Protein AF-A0A379DE19-F1 (afdb_monomer_lite)

Foldseek 3Di:
DQDDDDPLLQLLVQQLVLLLVLLCLLQVPPPPSVVLVVVLCVLNDDDDDDCVVPADRVCSPVRSVSSVLSSLLSNLSSVQVSVVPDDLVVLLVSLLQLLLVVVDDDAQVVLVVVLVSHHCQDRPPPPQKDFPDDPAKTKIFRPDRPSQVRNCVGVGVVSVVSSSQSSSCSNCPPNWDWDDDPRMIITGD

Secondary structure (DSSP, 8-state):
-PPP--HHHHHHHHHHHHHHHHHHHHHTT-TTHHHHHHHHHTT--PPPS-HHHH--TTSHHHHHHHHHHHHHHHHHHHHHHHTTTS-HHHHHHHHHHHHHTT---S-HHHHHHHHHHHS----TTS--EEEEE-SSSEEEEE-S-SSHHHHTTTT-HHHHHHHHHHHHHHHTTTT-EEEEETTEEEEE-

Organism: NCBI:txid33030

Structure (mmCIF, N/CA/C/O backbone):
data_AF-A0A379DE19-F1
#
_entry.id   AF-A0A379DE19-F1
#
loop_
_atom_site.group_PDB
_atom_site.id
_atom_site.type_symbol
_atom_site.label_atom_id
_atom_site.label_alt_id
_atom_site.label_comp_id
_atom_site.label_asym_id
_atom_site.label_entity_id
_atom_site.label_seq_id
_atom_site.pdbx_PDB_ins_code
_atom_site.Cartn_x
_atom_site.Cartn_y
_atom_site.Cartn_z
_atom_site.occupancy
_atom_site.B_iso_or_equiv
_atom_site.auth_seq_id
_atom_site.auth_comp_id
_atom_site.auth_asym_id
_atom_site.auth_atom_id
_atom_site.pdbx_PDB_model_num
ATOM 1 N N . MET A 1 1 ? 9.526 -29.896 8.994 1.00 45.88 1 MET A N 1
ATOM 2 C CA . MET A 1 1 ? 10.862 -29.456 8.536 1.00 45.88 1 MET A CA 1
ATOM 3 C C . MET A 1 1 ? 11.050 -28.044 9.051 1.00 45.88 1 MET A C 1
ATOM 5 O O . MET A 1 1 ? 10.116 -27.273 8.903 1.00 45.88 1 MET A O 1
ATOM 9 N N . SER A 1 2 ? 12.175 -27.741 9.705 1.00 44.81 2 SER A N 1
ATOM 10 C CA . SER A 1 2 ? 12.499 -26.364 10.107 1.00 44.81 2 SER A CA 1
ATOM 11 C C . SER A 1 2 ? 12.556 -25.504 8.845 1.00 44.81 2 SER A C 1
ATOM 13 O O . SER A 1 2 ? 13.325 -25.822 7.934 1.00 44.81 2 SER A O 1
ATOM 15 N N . ALA A 1 3 ? 11.679 -24.509 8.736 1.00 61.62 3 ALA A N 1
ATOM 16 C CA . ALA A 1 3 ? 11.659 -23.616 7.591 1.00 61.62 3 ALA A CA 1
ATOM 17 C C . ALA A 1 3 ? 12.801 -22.607 7.762 1.00 61.62 3 ALA A C 1
ATOM 19 O O . ALA A 1 3 ? 12.891 -21.913 8.768 1.00 61.62 3 ALA A O 1
ATOM 20 N N . PHE A 1 4 ? 13.721 -22.571 6.802 1.00 80.00 4 PHE A N 1
ATOM 21 C CA . PHE A 1 4 ? 14.807 -21.597 6.794 1.00 80.00 4 PHE A CA 1
ATOM 22 C C . PHE A 1 4 ? 14.251 -20.199 6.496 1.00 80.00 4 PHE A C 1
ATOM 24 O O . PHE A 1 4 ? 13.495 -20.022 5.537 1.00 80.00 4 PHE A O 1
ATOM 31 N N . LEU A 1 5 ? 14.652 -19.196 7.279 1.00 85.75 5 LEU A N 1
ATOM 32 C CA . LEU A 1 5 ? 14.262 -17.807 7.058 1.00 85.75 5 LEU A CA 1
ATOM 33 C C . LEU A 1 5 ? 15.040 -17.213 5.867 1.00 85.75 5 LEU A C 1
ATOM 35 O O . LEU A 1 5 ? 16.128 -16.669 6.015 1.00 85.75 5 LEU A O 1
ATOM 39 N N . GLY A 1 6 ? 14.503 -17.375 4.656 1.00 88.75 6 GLY A N 1
ATOM 40 C CA . GLY A 1 6 ? 15.069 -16.799 3.434 1.00 88.75 6 GLY A CA 1
ATOM 41 C C . GLY A 1 6 ? 14.726 -15.322 3.195 1.00 88.75 6 GLY A C 1
ATOM 42 O O . GLY A 1 6 ? 13.810 -14.769 3.799 1.00 88.75 6 GLY A O 1
ATOM 43 N N . PHE A 1 7 ? 15.421 -14.712 2.226 1.00 90.06 7 PHE A N 1
ATOM 44 C CA . PHE A 1 7 ? 15.237 -13.315 1.795 1.00 90.06 7 PHE A CA 1
ATOM 45 C C . PHE A 1 7 ? 13.774 -12.942 1.507 1.00 90.06 7 PHE A C 1
ATOM 47 O O . PHE A 1 7 ? 13.335 -11.859 1.874 1.00 90.06 7 PHE A O 1
ATOM 54 N N . ILE A 1 8 ? 12.999 -13.851 0.904 1.00 89.25 8 ILE A N 1
ATOM 55 C CA . ILE A 1 8 ? 11.581 -13.609 0.600 1.00 89.25 8 ILE A CA 1
ATOM 56 C C . ILE A 1 8 ? 10.752 -13.365 1.866 1.00 89.25 8 ILE A C 1
ATOM 58 O O . ILE A 1 8 ? 9.842 -12.547 1.828 1.00 89.25 8 ILE A O 1
ATOM 62 N N . HIS A 1 9 ? 11.072 -14.004 2.995 1.00 92.25 9 HIS A N 1
ATOM 63 C CA . HIS A 1 9 ? 10.348 -13.761 4.246 1.00 92.25 9 HIS A CA 1
ATOM 64 C C . HIS A 1 9 ? 10.601 -12.350 4.775 1.00 92.25 9 HIS A C 1
ATOM 66 O O . HIS A 1 9 ? 9.657 -11.681 5.185 1.00 92.25 9 HIS A O 1
ATOM 72 N N . HIS A 1 10 ? 11.846 -11.874 4.693 1.00 93.88 10 HIS A N 1
ATOM 73 C CA . HIS A 1 10 ? 12.184 -10.491 5.033 1.00 93.88 10 HIS A CA 1
ATOM 74 C C . HIS A 1 10 ? 11.508 -9.504 4.082 1.00 93.88 10 HIS A C 1
ATOM 76 O O . HIS A 1 10 ? 10.885 -8.559 4.541 1.00 93.88 10 HIS A O 1
ATOM 82 N N . LEU A 1 11 ? 11.530 -9.764 2.771 1.00 93.38 11 LEU A N 1
ATOM 83 C CA . LEU A 1 11 ? 10.824 -8.928 1.798 1.00 93.38 11 LEU A CA 1
ATOM 84 C C . LEU A 1 11 ? 9.317 -8.850 2.092 1.00 93.38 11 LEU A C 1
ATOM 86 O O . LEU A 1 11 ? 8.729 -7.778 2.012 1.00 93.38 11 LEU A O 1
ATOM 90 N N . MET A 1 12 ? 8.684 -9.970 2.450 1.00 94.00 12 MET A N 1
ATOM 91 C CA . MET A 1 12 ? 7.274 -9.974 2.852 1.00 94.00 12 MET A CA 1
ATOM 92 C C . MET A 1 12 ? 7.042 -9.183 4.139 1.00 94.00 12 MET A C 1
ATOM 94 O O . MET A 1 12 ? 6.044 -8.476 4.233 1.00 94.00 12 MET A O 1
ATOM 98 N N . TRP A 1 13 ? 7.958 -9.260 5.105 1.00 96.06 13 TRP A N 1
ATOM 99 C CA . TRP A 1 13 ? 7.889 -8.449 6.318 1.00 96.06 13 TRP A CA 1
ATOM 100 C C . TRP A 1 13 ? 7.992 -6.952 6.023 1.00 96.06 13 TRP A C 1
ATOM 102 O O . TRP A 1 13 ? 7.187 -6.184 6.541 1.00 96.06 13 TRP A O 1
ATOM 112 N N . GLU A 1 14 ? 8.890 -6.533 5.132 1.00 96.50 14 GLU A N 1
ATOM 113 C CA . GLU A 1 14 ? 8.980 -5.132 4.696 1.00 96.50 14 GLU A CA 1
ATOM 114 C C . GLU A 1 14 ? 7.678 -4.651 4.044 1.00 96.50 14 GLU A C 1
ATOM 116 O O . GLU A 1 14 ? 7.195 -3.564 4.353 1.00 96.50 14 GLU A O 1
ATOM 121 N N . LYS A 1 15 ? 7.050 -5.481 3.201 1.00 97.25 15 LYS A N 1
ATOM 122 C CA . LYS A 1 15 ? 5.740 -5.170 2.606 1.00 97.25 15 LYS A CA 1
ATOM 123 C C . LYS A 1 15 ? 4.637 -5.040 3.656 1.00 97.25 15 LYS A C 1
ATOM 125 O O . LYS A 1 15 ? 3.820 -4.129 3.578 1.00 97.25 15 LYS A O 1
ATOM 130 N N . ILE A 1 16 ? 4.618 -5.935 4.646 1.00 97.81 16 ILE A N 1
ATOM 131 C CA . ILE A 1 16 ? 3.662 -5.890 5.761 1.00 97.81 16 ILE A CA 1
ATOM 132 C C . ILE A 1 16 ? 3.821 -4.577 6.540 1.00 97.81 16 ILE A C 1
ATOM 134 O O . ILE A 1 16 ? 2.834 -3.876 6.761 1.00 97.81 16 ILE A O 1
ATOM 138 N N . ASN A 1 17 ? 5.055 -4.213 6.901 1.00 98.19 17 ASN A N 1
ATOM 139 C CA . ASN A 1 17 ? 5.345 -2.960 7.603 1.00 98.19 17 ASN A CA 1
ATOM 140 C C . ASN A 1 17 ? 4.996 -1.736 6.754 1.00 98.19 17 ASN A C 1
ATOM 142 O O . ASN A 1 17 ? 4.440 -0.766 7.267 1.00 98.19 17 ASN A O 1
ATOM 146 N N . PHE A 1 18 ? 5.275 -1.780 5.451 1.00 98.25 18 PHE A N 1
ATOM 147 C CA . PHE A 1 18 ? 4.900 -0.705 4.545 1.00 98.25 18 PHE A CA 1
ATOM 148 C C . PHE A 1 18 ? 3.380 -0.506 4.515 1.00 98.25 18 PHE A C 1
ATOM 150 O O . PHE A 1 18 ? 2.930 0.626 4.695 1.00 98.25 18 PHE A O 1
ATOM 157 N N . THR A 1 19 ? 2.588 -1.574 4.376 1.00 98.19 19 THR A N 1
ATOM 158 C CA . THR A 1 19 ? 1.118 -1.491 4.411 1.00 98.19 19 THR A CA 1
ATOM 159 C C . THR A 1 19 ? 0.590 -0.986 5.758 1.00 98.19 19 THR A C 1
ATOM 161 O O . THR A 1 19 ? -0.309 -0.145 5.780 1.00 98.19 19 THR A O 1
ATOM 164 N N . GLU A 1 20 ? 1.165 -1.409 6.888 1.00 98.31 20 GLU A N 1
ATOM 165 C CA . GLU A 1 20 ? 0.796 -0.837 8.193 1.00 98.31 20 GLU A CA 1
ATOM 166 C C . GLU A 1 20 ? 1.107 0.666 8.247 1.00 98.31 20 GLU A C 1
ATOM 168 O O . GLU A 1 20 ? 0.260 1.451 8.668 1.00 98.31 20 GLU A O 1
ATOM 173 N N . SER A 1 21 ? 2.254 1.096 7.708 1.00 97.81 21 SER A N 1
ATOM 174 C CA . SER A 1 21 ? 2.608 2.520 7.639 1.00 97.81 21 SER A CA 1
ATOM 175 C C . SER A 1 21 ? 1.646 3.346 6.774 1.00 97.81 21 SER A C 1
ATOM 177 O O . SER A 1 21 ? 1.542 4.556 6.967 1.00 97.81 21 SER A O 1
ATOM 179 N N . LEU A 1 22 ? 0.947 2.727 5.810 1.00 98.25 22 LEU A N 1
ATOM 180 C CA . LEU A 1 22 ? -0.125 3.386 5.056 1.00 98.25 22 LEU A CA 1
ATOM 181 C C . LEU A 1 22 ? -1.360 3.594 5.935 1.00 98.25 22 LEU A C 1
ATOM 183 O O . LEU A 1 22 ? -1.968 4.656 5.873 1.00 98.25 22 LEU A O 1
ATOM 187 N N . SER A 1 23 ? -1.696 2.622 6.785 1.00 97.56 23 SER A N 1
ATOM 188 C CA . SER A 1 23 ? -2.785 2.751 7.765 1.00 97.56 23 SER A CA 1
ATOM 189 C C . SER A 1 23 ? -2.503 3.878 8.757 1.00 97.56 23 SER A C 1
ATOM 191 O O . SER A 1 23 ? -3.351 4.746 8.955 1.00 97.56 23 SER A O 1
ATOM 193 N N . GLU A 1 24 ? -1.292 3.899 9.327 1.00 96.50 24 GLU A N 1
ATOM 194 C CA . GLU A 1 24 ? -0.823 4.969 10.217 1.00 96.50 24 GLU A CA 1
ATOM 195 C C . GLU A 1 24 ? -0.847 6.323 9.489 1.00 96.50 24 GLU A C 1
ATOM 197 O O . GLU A 1 24 ? -1.369 7.306 10.016 1.00 96.50 24 GLU A O 1
ATOM 202 N N . GLU A 1 25 ? -0.365 6.374 8.240 1.00 96.94 25 GLU A N 1
ATOM 203 C CA . GLU A 1 25 ? -0.409 7.586 7.425 1.00 96.94 25 GLU A CA 1
ATOM 204 C C . GLU A 1 25 ? -1.841 8.091 7.260 1.00 96.94 25 GLU A C 1
ATOM 206 O O . GLU A 1 25 ? -2.063 9.277 7.449 1.00 96.94 25 GLU A O 1
ATOM 211 N N . VAL A 1 26 ? -2.822 7.242 6.947 1.00 97.94 26 VAL A N 1
ATOM 212 C CA . VAL A 1 26 ? -4.221 7.666 6.748 1.00 97.94 26 VAL A CA 1
ATOM 213 C C . VAL A 1 26 ? -4.757 8.409 7.976 1.00 97.94 26 VAL A C 1
ATOM 215 O O . VAL A 1 26 ? -5.346 9.482 7.832 1.00 97.94 26 VAL A O 1
ATOM 218 N N . VAL A 1 27 ? -4.511 7.884 9.178 1.00 96.44 27 VAL A N 1
ATOM 219 C CA . VAL A 1 27 ? -5.190 8.337 10.404 1.00 96.44 27 VAL A CA 1
ATOM 220 C C . VAL A 1 27 ? -4.418 9.376 11.218 1.00 96.44 27 VAL A C 1
ATOM 222 O O . VAL A 1 27 ? -5.034 10.052 12.037 1.00 96.44 27 VAL A O 1
ATOM 225 N N . LYS A 1 28 ? -3.109 9.560 10.979 1.00 94.12 28 LYS A N 1
ATOM 226 C CA . LYS A 1 28 ? -2.223 10.374 11.843 1.00 94.12 28 LYS A CA 1
ATOM 227 C C . LYS A 1 28 ? -2.660 11.826 12.097 1.00 94.12 28 LYS A C 1
ATOM 229 O O . LYS A 1 28 ? -2.261 12.406 13.099 1.00 94.12 28 LYS A O 1
ATOM 234 N N . ASP A 1 29 ? -3.441 12.413 11.188 1.00 91.56 29 ASP A N 1
ATOM 235 C CA . ASP A 1 29 ? -3.871 13.821 11.254 1.00 91.56 29 ASP A CA 1
ATOM 236 C C . ASP A 1 29 ? -5.356 13.970 11.640 1.00 91.56 29 ASP A C 1
ATOM 238 O O . ASP A 1 29 ? -5.923 15.059 11.546 1.00 91.56 29 ASP A O 1
ATOM 242 N N . LEU A 1 30 ? -6.022 12.877 12.031 1.00 94.12 30 LEU A N 1
ATOM 243 C CA . LEU A 1 30 ? -7.410 12.918 12.484 1.00 94.12 30 LEU A CA 1
ATOM 244 C C . LEU A 1 30 ? -7.491 13.455 13.917 1.00 94.12 30 LEU A C 1
ATOM 246 O O . LEU A 1 30 ? -6.748 13.041 14.801 1.00 94.12 30 LEU A O 1
ATOM 250 N N . ASN A 1 31 ? -8.452 14.346 14.172 1.00 93.56 31 ASN A N 1
ATOM 251 C CA . ASN A 1 31 ? -8.649 14.936 15.504 1.00 93.56 31 ASN A CA 1
ATOM 252 C C . ASN A 1 31 ? -9.081 13.910 16.569 1.00 93.56 31 ASN A C 1
ATOM 254 O O . ASN A 1 31 ? -8.938 14.172 17.758 1.00 93.56 31 ASN A O 1
ATOM 258 N N . ASN A 1 32 ? -9.635 12.777 16.141 1.00 93.56 32 ASN A N 1
ATOM 259 C CA . ASN A 1 32 ? -10.115 11.664 16.960 1.00 93.56 32 ASN A CA 1
ATOM 260 C C . ASN A 1 32 ? -9.240 10.411 16.772 1.00 93.56 32 ASN A C 1
ATOM 262 O O . ASN A 1 32 ? -9.749 9.293 16.687 1.00 93.56 32 ASN A O 1
ATOM 266 N N . ILE A 1 33 ? -7.926 10.603 16.608 1.00 95.50 33 ILE A N 1
ATOM 267 C CA . ILE A 1 33 ? -6.980 9.516 16.326 1.00 95.50 33 ILE A CA 1
ATOM 268 C C . ILE A 1 33 ? -7.050 8.392 17.367 1.00 95.50 33 ILE A C 1
ATOM 270 O O . ILE A 1 33 ? -7.067 7.232 16.972 1.00 95.50 33 ILE A O 1
ATOM 274 N N . ASP A 1 34 ? -7.189 8.706 18.657 1.00 95.94 34 ASP A N 1
ATOM 275 C CA . ASP A 1 34 ? -7.246 7.703 19.729 1.00 95.94 34 ASP A CA 1
ATOM 276 C C . ASP A 1 34 ? -8.464 6.773 19.578 1.00 95.94 34 ASP A C 1
ATOM 278 O O . ASP A 1 34 ? -8.355 5.552 19.725 1.00 95.94 34 ASP A O 1
ATOM 282 N N . GLU A 1 35 ? -9.638 7.323 19.242 1.00 96.69 35 GLU A N 1
ATOM 283 C CA . GLU A 1 35 ? -10.834 6.524 18.973 1.00 96.69 35 GLU A CA 1
ATOM 284 C C . GLU A 1 35 ? -10.680 5.682 17.704 1.00 96.69 35 GLU A C 1
ATOM 286 O O . GLU A 1 35 ? -11.088 4.519 17.676 1.00 96.69 35 GLU A O 1
ATOM 291 N N . VAL A 1 36 ? -10.073 6.247 16.658 1.00 96.88 36 VAL A N 1
ATOM 292 C CA . VAL A 1 36 ? -9.825 5.527 15.403 1.00 96.88 36 VAL A CA 1
ATOM 293 C C . VAL A 1 36 ? -8.838 4.380 15.621 1.00 96.88 36 VAL A C 1
ATOM 295 O O . VAL A 1 36 ? -9.104 3.260 15.185 1.00 96.88 36 VAL A O 1
ATOM 298 N N . GLU A 1 37 ? -7.743 4.602 16.346 1.00 96.12 37 GLU A N 1
ATOM 299 C CA . GLU A 1 37 ? -6.785 3.556 16.706 1.00 96.12 37 GLU A CA 1
ATOM 300 C C . GLU A 1 37 ? -7.438 2.461 17.553 1.00 96.12 37 GLU A C 1
ATOM 302 O O . GLU A 1 37 ? -7.207 1.275 17.306 1.00 96.12 37 GLU A O 1
ATOM 307 N N . ALA A 1 38 ? -8.307 2.821 18.502 1.00 97.12 38 ALA A N 1
ATOM 308 C CA . ALA A 1 38 ? -9.068 1.846 19.277 1.00 97.12 38 ALA A CA 1
ATOM 309 C C . ALA A 1 38 ? -9.967 0.968 18.388 1.00 97.12 38 ALA A C 1
ATOM 311 O O . ALA A 1 38 ? -10.054 -0.240 18.621 1.00 97.12 38 ALA A O 1
ATOM 312 N N . GLU A 1 39 ? -10.602 1.530 17.353 1.00 97.19 39 GLU A N 1
ATOM 313 C CA . GLU A 1 39 ? -11.368 0.752 16.372 1.00 97.19 39 GLU A CA 1
ATOM 314 C C . GLU A 1 39 ? -10.473 -0.161 15.523 1.00 97.19 39 GLU A C 1
ATOM 316 O O . GLU A 1 39 ? -10.796 -1.338 15.345 1.00 97.19 39 GLU A O 1
ATOM 321 N N . LEU A 1 40 ? -9.328 0.333 15.041 1.00 97.44 40 LEU A N 1
ATOM 322 C CA . LEU A 1 40 ? -8.378 -0.472 14.264 1.00 97.44 40 LEU A CA 1
ATOM 323 C C . LEU A 1 40 ? -7.795 -1.624 15.092 1.00 97.44 40 LEU A C 1
ATOM 325 O O . LEU A 1 40 ? -7.657 -2.744 14.597 1.00 97.44 40 LEU A O 1
ATOM 329 N N . ASN A 1 41 ? -7.519 -1.396 16.375 1.00 97.00 41 ASN A N 1
ATOM 330 C CA . ASN A 1 41 ? -6.955 -2.402 17.274 1.00 97.00 41 ASN A CA 1
ATOM 331 C C . ASN A 1 41 ? -7.915 -3.566 17.563 1.00 97.00 41 ASN A C 1
ATOM 333 O O . ASN A 1 41 ? -7.458 -4.636 17.961 1.00 97.00 41 ASN A O 1
ATOM 337 N N . LYS A 1 42 ? -9.222 -3.423 17.290 1.00 97.81 42 LYS A N 1
ATOM 338 C CA . LYS A 1 42 ? -10.173 -4.552 17.320 1.00 97.81 42 LYS A CA 1
ATOM 339 C C . LYS A 1 42 ? -9.908 -5.580 16.218 1.00 97.81 42 LYS A C 1
ATOM 341 O O . LYS A 1 42 ? -10.288 -6.736 16.375 1.00 97.81 42 LYS A O 1
ATOM 346 N N . ILE A 1 43 ? -9.278 -5.173 15.113 1.00 97.44 43 ILE A N 1
ATOM 347 C CA . ILE A 1 43 ? -8.812 -6.084 14.054 1.00 97.44 43 ILE A CA 1
ATOM 348 C C . ILE A 1 43 ? -7.548 -6.823 14.522 1.00 97.44 43 ILE A C 1
ATOM 350 O O . ILE A 1 43 ? -7.344 -7.987 14.184 1.00 97.44 43 ILE A O 1
ATOM 354 N N . GLY A 1 44 ? -6.724 -6.150 15.325 1.00 97.19 44 GLY A N 1
ATOM 355 C CA . GLY A 1 44 ? -5.445 -6.619 15.847 1.00 97.19 44 GLY A CA 1
ATOM 356 C C . GLY A 1 44 ? -4.383 -5.528 15.735 1.00 97.19 44 GLY A C 1
ATOM 357 O O . GLY A 1 44 ? -4.650 -4.451 15.208 1.00 97.19 44 GLY A O 1
ATOM 358 N N . THR A 1 45 ? -3.172 -5.811 16.204 1.00 96.69 45 THR A N 1
ATOM 359 C CA . THR A 1 45 ? -2.020 -4.895 16.167 1.00 96.69 45 THR A CA 1
ATOM 360 C C . THR A 1 45 ? -0.823 -5.599 15.553 1.00 96.69 45 THR A C 1
ATOM 362 O O . THR A 1 45 ? -0.552 -6.741 15.927 1.00 96.69 45 THR A O 1
ATOM 365 N N . LEU A 1 46 ? -0.106 -4.933 14.647 1.00 97.69 46 LEU A N 1
ATOM 366 C CA . LEU A 1 46 ? 1.131 -5.475 14.091 1.00 97.69 46 LEU A CA 1
ATOM 367 C C . LEU A 1 46 ? 2.266 -5.364 15.119 1.00 97.69 46 LEU A C 1
ATOM 369 O O . LEU A 1 46 ? 2.454 -4.316 15.741 1.00 97.69 46 LEU A O 1
ATOM 373 N N . GLU A 1 47 ? 3.028 -6.439 15.300 1.00 95.00 47 GLU A N 1
ATOM 374 C CA . GLU A 1 47 ? 4.216 -6.422 16.148 1.00 95.00 47 GLU A CA 1
ATOM 375 C C . GLU A 1 47 ? 5.326 -5.533 15.560 1.00 95.00 47 GLU A C 1
ATOM 377 O O . GLU A 1 47 ? 5.547 -5.517 14.351 1.00 95.00 47 GLU A O 1
ATOM 382 N N . LYS A 1 48 ? 6.065 -4.816 16.419 1.00 93.88 48 LYS A N 1
ATOM 383 C CA . LYS A 1 48 ? 7.194 -3.960 16.014 1.00 93.88 48 LYS A CA 1
ATOM 384 C C . LYS A 1 48 ? 8.521 -4.645 16.343 1.00 93.88 48 LYS A C 1
ATOM 386 O O . LYS A 1 48 ? 8.718 -5.062 17.482 1.00 93.88 48 LYS A O 1
ATOM 391 N N . GLY A 1 49 ? 9.428 -4.728 15.370 1.00 94.12 49 GLY A N 1
ATOM 392 C CA . GLY A 1 49 ? 10.764 -5.305 15.550 1.00 94.12 49 GLY A CA 1
ATOM 393 C C . GLY A 1 49 ? 11.283 -6.063 14.327 1.00 94.12 49 GLY A C 1
ATOM 394 O O . GLY A 1 49 ? 10.644 -6.107 13.273 1.00 94.12 49 GLY A O 1
ATOM 395 N N . GLU A 1 50 ? 12.457 -6.668 14.493 1.00 93.25 50 GLU A N 1
ATOM 396 C CA . GLU A 1 50 ? 13.106 -7.488 13.470 1.00 93.25 50 GLU A CA 1
ATOM 397 C C . GLU A 1 50 ? 12.379 -8.827 13.289 1.00 93.25 50 GLU A C 1
ATOM 399 O O . GLU A 1 50 ? 12.058 -9.517 14.260 1.00 93.25 50 GLU A O 1
ATOM 404 N N . LEU A 1 51 ? 12.182 -9.254 12.035 1.00 95.19 51 LEU A N 1
ATOM 405 C CA . LEU A 1 51 ? 11.430 -10.476 11.719 1.00 95.19 51 LEU A CA 1
ATOM 406 C C . LEU A 1 51 ? 11.953 -11.712 12.465 1.00 95.19 51 LEU A C 1
ATOM 408 O O . LEU A 1 51 ? 11.167 -12.525 12.945 1.00 95.19 51 LEU A O 1
ATOM 412 N N . SER A 1 52 ? 13.276 -11.857 12.572 1.00 92.31 52 SER A N 1
ATOM 413 C CA . SER A 1 52 ? 13.915 -13.014 13.211 1.00 92.31 52 SER A CA 1
ATOM 414 C C . SER A 1 52 ? 13.612 -13.146 14.704 1.00 92.31 52 SER A C 1
ATOM 416 O O . SER A 1 52 ? 13.760 -14.236 15.248 1.00 92.31 52 SER A O 1
ATOM 418 N N . GLU A 1 53 ? 13.219 -12.053 15.361 1.00 92.94 53 GLU A N 1
ATOM 419 C CA . GLU A 1 53 ? 12.877 -12.034 16.788 1.00 92.94 53 GLU A CA 1
ATOM 420 C C . GLU A 1 53 ? 11.392 -12.336 17.029 1.00 92.94 53 GLU A C 1
ATOM 422 O O . GLU A 1 53 ? 11.026 -12.818 18.099 1.00 92.94 53 GLU A O 1
ATOM 427 N N . LEU A 1 54 ? 10.545 -12.068 16.031 1.00 93.94 54 LEU A N 1
ATOM 428 C CA . LEU A 1 54 ? 9.087 -12.125 16.146 1.00 93.94 54 LEU A CA 1
ATOM 429 C C . LEU A 1 54 ? 8.482 -13.410 15.573 1.00 93.94 54 LEU A C 1
ATOM 431 O O . LEU A 1 54 ? 7.454 -13.885 16.055 1.00 93.94 54 LEU A O 1
ATOM 435 N N . ILE A 1 55 ? 9.084 -13.950 14.513 1.00 92.69 55 ILE A N 1
ATOM 436 C CA . ILE A 1 55 ? 8.442 -14.976 13.698 1.00 92.69 55 ILE A CA 1
ATOM 437 C C . ILE A 1 55 ? 8.331 -16.332 14.403 1.00 92.69 55 ILE A C 1
ATOM 439 O O . ILE A 1 55 ? 9.280 -16.844 15.004 1.00 92.69 55 ILE A O 1
ATOM 443 N N . ASP A 1 56 ? 7.180 -16.984 14.229 1.00 90.50 56 ASP A N 1
ATOM 444 C CA . ASP A 1 56 ? 7.033 -18.398 14.555 1.00 90.50 56 ASP A CA 1
ATOM 445 C C . ASP A 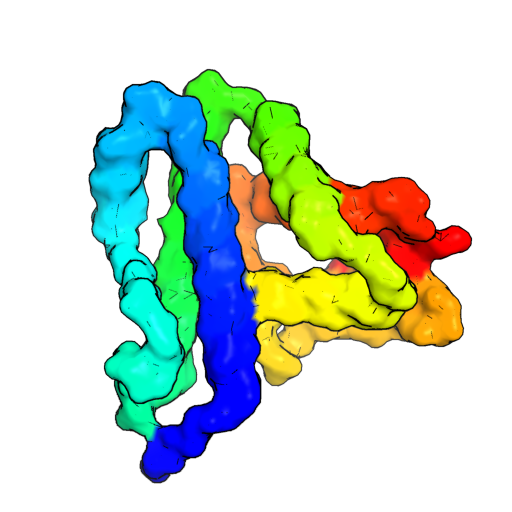1 56 ? 7.766 -19.268 13.519 1.00 90.50 56 ASP A C 1
ATOM 447 O O . ASP A 1 56 ? 7.258 -19.583 12.440 1.00 90.50 56 ASP A O 1
ATOM 451 N N . ASN A 1 57 ? 8.977 -19.701 13.873 1.00 88.38 57 ASN A N 1
ATOM 452 C CA . ASN A 1 57 ? 9.812 -20.569 13.038 1.00 88.38 57 ASN A CA 1
ATOM 453 C C . ASN A 1 57 ? 9.183 -21.947 12.751 1.00 88.38 57 ASN A C 1
ATOM 455 O O . ASN A 1 57 ? 9.613 -22.639 11.824 1.00 88.38 57 ASN A O 1
ATOM 459 N N . SER A 1 58 ? 8.172 -22.369 13.521 1.00 89.50 58 SER A N 1
ATOM 460 C CA . SER A 1 58 ? 7.447 -23.616 13.262 1.00 89.50 58 SER A CA 1
ATOM 461 C C . SER A 1 58 ? 6.426 -23.482 12.124 1.00 89.50 58 SER A C 1
ATOM 463 O O . SER A 1 58 ? 6.081 -24.489 11.501 1.00 89.50 58 SER A O 1
ATOM 465 N N . ASN A 1 59 ? 6.003 -22.251 11.805 1.00 90.75 59 ASN A N 1
ATOM 466 C CA . ASN A 1 59 ? 5.001 -21.947 10.785 1.00 90.75 59 ASN A CA 1
ATOM 467 C C . ASN A 1 59 ? 5.218 -20.569 10.121 1.00 90.75 59 ASN A C 1
ATOM 469 O O . ASN A 1 59 ? 4.329 -19.719 10.110 1.00 90.75 59 ASN A O 1
ATOM 473 N N . ILE A 1 60 ? 6.393 -20.356 9.520 1.00 91.00 60 ILE A N 1
ATOM 474 C CA . ILE A 1 60 ? 6.792 -19.077 8.896 1.00 91.00 60 ILE A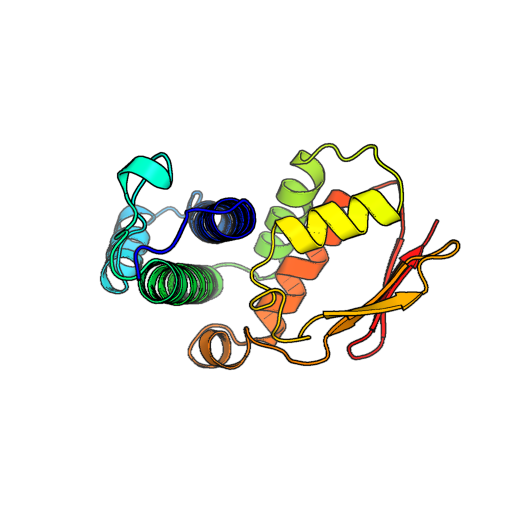 CA 1
ATOM 475 C C . ILE A 1 60 ? 5.733 -18.540 7.919 1.00 91.00 60 ILE A C 1
ATOM 477 O O . ILE A 1 60 ? 5.335 -17.380 8.002 1.00 91.00 60 ILE A O 1
ATOM 481 N N . HIS A 1 61 ? 5.262 -19.377 6.989 1.00 89.50 61 HIS A N 1
ATOM 482 C CA . HIS A 1 61 ? 4.315 -18.936 5.961 1.00 89.50 61 HIS A CA 1
ATOM 483 C C . HIS A 1 61 ? 2.933 -18.621 6.535 1.00 89.50 61 HIS A C 1
ATOM 485 O O . HIS A 1 61 ? 2.337 -17.622 6.143 1.00 89.50 61 HIS A O 1
ATOM 491 N N . GLY A 1 62 ? 2.426 -19.450 7.454 1.00 92.62 62 GLY A N 1
ATOM 492 C CA . GLY A 1 62 ? 1.143 -19.186 8.103 1.00 92.62 62 GLY A CA 1
ATOM 493 C C . GLY A 1 62 ? 1.195 -17.909 8.937 1.00 92.62 62 GLY A C 1
ATOM 494 O O . GLY A 1 62 ? 0.309 -17.069 8.816 1.00 92.62 62 GLY A O 1
ATOM 495 N N . TRP A 1 63 ? 2.284 -17.713 9.686 1.00 95.19 63 TRP A N 1
ATOM 496 C CA . TRP A 1 63 ? 2.506 -16.509 10.482 1.00 95.19 63 TRP A CA 1
ATOM 497 C C . TRP A 1 63 ? 2.520 -15.244 9.612 1.00 95.19 63 TRP A C 1
ATOM 499 O O . TRP A 1 63 ? 1.800 -14.290 9.903 1.00 95.19 63 TRP A O 1
ATOM 509 N N . LEU A 1 64 ? 3.266 -15.248 8.499 1.00 94.62 64 LEU A N 1
ATOM 510 C CA . LEU A 1 64 ? 3.294 -14.121 7.559 1.00 94.62 64 LEU A CA 1
ATOM 511 C C . LEU A 1 64 ? 1.928 -13.883 6.905 1.00 94.62 64 LEU A C 1
ATOM 513 O O . LEU A 1 64 ? 1.492 -12.738 6.818 1.00 94.62 64 LEU A O 1
ATOM 517 N N . LEU A 1 65 ? 1.229 -14.941 6.478 1.00 93.19 65 LEU A N 1
ATOM 518 C CA . LEU A 1 65 ? -0.092 -14.832 5.853 1.00 93.19 65 LEU A CA 1
ATOM 519 C C . LEU A 1 65 ? -1.128 -14.204 6.798 1.00 93.19 65 LEU A C 1
ATOM 521 O O . LEU A 1 65 ? -1.959 -13.405 6.367 1.00 93.19 65 LEU A O 1
ATOM 525 N N . GLU A 1 66 ? -1.079 -14.526 8.090 1.00 95.69 66 GLU A N 1
ATOM 526 C CA . GLU A 1 66 ? -1.920 -13.877 9.100 1.00 95.69 66 GLU A CA 1
ATOM 527 C C . GLU A 1 66 ? -1.635 -12.373 9.195 1.00 95.69 66 GLU A C 1
ATOM 529 O O . GLU A 1 66 ? -2.579 -11.584 9.247 1.00 95.69 66 GLU A O 1
ATOM 534 N N .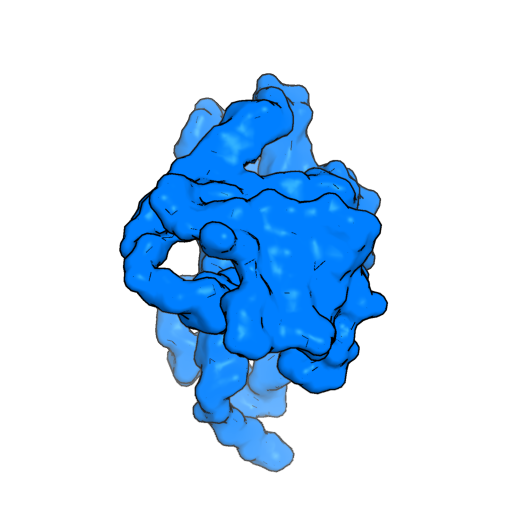 ARG A 1 67 ? -0.360 -11.956 9.149 1.00 97.56 67 ARG A N 1
ATOM 535 C CA . ARG A 1 67 ? 0.011 -10.531 9.207 1.00 97.56 67 ARG A CA 1
ATOM 536 C C . ARG A 1 67 ? -0.345 -9.787 7.924 1.00 97.56 67 ARG A C 1
ATOM 538 O O . ARG A 1 67 ? -0.809 -8.659 8.018 1.00 97.56 67 ARG A O 1
ATOM 545 N N . VAL A 1 68 ? -0.227 -10.421 6.753 1.00 96.19 68 VAL A N 1
ATOM 546 C CA . VAL A 1 68 ? -0.744 -9.873 5.483 1.00 96.19 68 VAL A CA 1
ATOM 547 C C . VAL A 1 68 ? -2.235 -9.561 5.608 1.00 96.19 68 VAL A C 1
ATOM 549 O O . VAL A 1 68 ? -2.652 -8.434 5.361 1.00 96.19 68 VAL A O 1
ATOM 552 N N . ASN A 1 69 ? -3.036 -10.529 6.067 1.00 96.19 69 ASN A N 1
ATOM 553 C CA . ASN A 1 69 ? -4.474 -10.326 6.256 1.00 96.19 69 ASN A CA 1
ATOM 554 C C . ASN A 1 69 ? -4.787 -9.245 7.303 1.00 96.19 69 ASN A C 1
ATOM 556 O O . ASN A 1 69 ? -5.754 -8.500 7.144 1.00 96.19 69 ASN A O 1
ATOM 560 N N . LEU A 1 70 ? -3.993 -9.169 8.374 1.00 98.12 70 LEU A N 1
ATOM 561 C CA . LEU A 1 70 ? -4.130 -8.159 9.420 1.00 98.12 70 LEU A CA 1
ATOM 562 C C . LEU A 1 70 ? -3.935 -6.744 8.865 1.00 98.12 70 LEU A C 1
ATOM 564 O O . LEU A 1 70 ? -4.824 -5.909 9.030 1.00 98.12 70 LEU A O 1
ATOM 568 N N . VAL A 1 71 ? -2.805 -6.476 8.204 1.00 98.31 71 VAL A N 1
ATOM 569 C CA . VAL A 1 71 ? -2.477 -5.119 7.735 1.00 98.31 71 VAL A CA 1
ATOM 570 C C . VAL A 1 71 ? -3.349 -4.684 6.560 1.00 98.31 71 VAL A C 1
ATOM 572 O O . VAL A 1 71 ? -3.730 -3.521 6.501 1.00 98.31 71 VAL A O 1
ATOM 575 N N . GLU A 1 72 ? -3.761 -5.602 5.676 1.00 97.81 72 GLU A N 1
ATOM 576 C CA . GLU A 1 72 ? -4.729 -5.292 4.611 1.00 97.81 72 GLU A CA 1
ATOM 577 C C . GLU A 1 72 ? -6.083 -4.860 5.196 1.00 97.81 72 GLU A C 1
ATOM 579 O O . GLU A 1 72 ? -6.649 -3.852 4.775 1.00 97.81 72 GLU A O 1
ATOM 584 N N . LYS A 1 73 ? -6.591 -5.569 6.217 1.00 98.38 73 LYS A N 1
ATOM 585 C CA . LYS A 1 73 ? -7.847 -5.198 6.894 1.00 98.38 73 LYS A CA 1
ATOM 586 C C . LYS A 1 73 ? -7.723 -3.889 7.663 1.00 98.38 73 LYS A C 1
ATOM 588 O O . LYS A 1 73 ? -8.641 -3.073 7.609 1.00 98.38 73 LYS A O 1
ATOM 593 N N . ARG A 1 74 ? -6.613 -3.684 8.382 1.00 98.44 74 ARG A N 1
ATOM 594 C CA . ARG A 1 74 ? -6.346 -2.427 9.098 1.00 98.44 74 ARG A CA 1
ATOM 595 C C . ARG A 1 74 ? -6.289 -1.254 8.127 1.00 98.44 74 ARG A C 1
ATOM 597 O O . ARG A 1 74 ? -6.949 -0.251 8.381 1.00 98.44 74 ARG A O 1
ATOM 604 N N . PHE A 1 75 ? -5.613 -1.411 6.991 1.00 98.56 75 PHE A N 1
ATOM 605 C CA . PHE A 1 75 ? -5.520 -0.360 5.984 1.00 98.56 75 PHE A CA 1
ATOM 606 C C . PHE A 1 75 ? -6.881 -0.059 5.350 1.00 98.56 75 PHE A C 1
ATOM 608 O O . PHE A 1 75 ? -7.316 1.094 5.348 1.00 98.56 75 PHE A O 1
ATOM 615 N N . ALA A 1 76 ? -7.611 -1.086 4.908 1.00 98.50 76 ALA A N 1
ATOM 616 C CA . ALA A 1 76 ? -8.945 -0.916 4.338 1.00 98.50 76 ALA A CA 1
ATOM 617 C C . ALA A 1 76 ? -9.920 -0.250 5.331 1.00 98.50 76 ALA A C 1
ATOM 619 O O . ALA A 1 76 ? -10.676 0.649 4.954 1.00 98.50 76 ALA A O 1
ATOM 620 N N . LYS A 1 77 ? -9.863 -0.630 6.618 1.00 98.56 77 LYS A N 1
ATOM 621 C CA . LYS A 1 77 ? -10.676 -0.023 7.680 1.00 98.56 77 LYS A CA 1
ATOM 622 C C . LYS A 1 77 ? -10.272 1.420 7.981 1.00 98.56 77 LYS A C 1
ATOM 624 O O . LYS A 1 77 ? -11.150 2.256 8.180 1.00 98.56 77 LYS A O 1
ATOM 629 N N . ALA A 1 78 ? -8.976 1.726 8.007 1.00 98.50 78 ALA A N 1
ATOM 630 C CA . ALA A 1 78 ? -8.476 3.082 8.225 1.00 98.50 78 ALA A CA 1
ATOM 631 C C . ALA A 1 78 ? -8.990 4.036 7.140 1.00 98.50 78 ALA A C 1
ATOM 633 O O . ALA A 1 78 ? -9.492 5.117 7.450 1.00 98.50 78 ALA A O 1
ATOM 634 N N . VAL A 1 79 ? -8.935 3.604 5.876 1.00 98.56 79 VAL A N 1
ATOM 635 C CA . VAL A 1 79 ? -9.473 4.366 4.742 1.00 98.56 79 VAL A CA 1
ATOM 636 C C . VAL A 1 79 ? -10.990 4.511 4.839 1.00 98.56 79 VAL A C 1
ATOM 638 O O . VAL A 1 79 ? -11.498 5.614 4.662 1.00 98.56 79 VAL A O 1
ATOM 641 N N . GLU A 1 80 ? -11.719 3.440 5.169 1.00 98.38 80 GLU A N 1
ATOM 642 C CA . GLU A 1 80 ? -13.173 3.508 5.364 1.00 98.38 80 GLU A CA 1
ATOM 643 C C . GLU A 1 80 ? -13.554 4.556 6.417 1.00 98.38 80 GLU A C 1
ATOM 645 O O . GLU A 1 80 ? -14.429 5.379 6.161 1.00 98.38 80 GLU A O 1
ATOM 650 N N . ILE A 1 81 ? -12.890 4.552 7.577 1.00 97.81 81 ILE A N 1
ATOM 651 C CA . ILE A 1 81 ? -13.139 5.522 8.651 1.00 97.81 81 ILE A CA 1
ATOM 652 C C . ILE A 1 81 ? -12.808 6.943 8.182 1.00 97.81 81 ILE A C 1
ATOM 654 O O . ILE A 1 81 ? -13.621 7.845 8.370 1.00 97.81 81 ILE A O 1
ATOM 658 N N . TYR A 1 82 ? -11.651 7.147 7.544 1.00 97.94 82 TYR A N 1
ATOM 659 C CA . TYR A 1 82 ? -11.232 8.461 7.045 1.00 97.94 82 TYR A CA 1
ATOM 660 C C . TYR A 1 82 ? -12.277 9.069 6.096 1.00 97.94 82 TYR A C 1
ATOM 662 O O . TYR A 1 82 ? -12.643 10.239 6.223 1.00 97.94 82 TYR A O 1
ATOM 670 N N . LEU A 1 83 ? -12.817 8.261 5.180 1.00 97.50 83 LEU A N 1
ATOM 671 C CA . LEU A 1 83 ? -13.789 8.701 4.177 1.00 97.50 83 LEU A CA 1
ATOM 672 C C . LEU A 1 83 ? -15.194 8.988 4.739 1.00 97.50 83 LEU A C 1
ATOM 674 O O . LEU A 1 83 ? -16.045 9.490 4.008 1.00 97.50 83 LEU A O 1
ATOM 678 N N . GLN A 1 84 ? -15.458 8.721 6.023 1.00 95.56 84 GLN A N 1
ATOM 679 C CA . GLN A 1 84 ? -16.725 9.113 6.658 1.00 95.56 84 GLN A CA 1
ATOM 680 C C . GLN A 1 84 ? -16.830 10.628 6.864 1.00 95.56 84 GLN A C 1
ATOM 682 O O . GLN A 1 84 ? -17.939 11.164 6.893 1.00 95.56 84 GLN A O 1
ATOM 687 N N . THR A 1 85 ? -15.697 11.316 7.024 1.00 93.94 85 THR A N 1
ATOM 688 C CA . THR A 1 85 ? -15.659 12.753 7.341 1.00 93.94 85 THR A CA 1
ATOM 689 C C . THR A 1 85 ? -14.766 13.570 6.416 1.00 93.94 85 THR A C 1
ATOM 691 O O . THR A 1 85 ? -14.889 14.795 6.403 1.00 93.94 85 THR A O 1
ATOM 694 N N . ASN A 1 86 ? -13.890 12.924 5.644 1.00 96.12 86 ASN A N 1
ATOM 695 C CA . ASN A 1 86 ? -12.875 13.590 4.832 1.00 96.12 86 ASN A CA 1
ATOM 696 C C . ASN A 1 86 ? -13.005 13.200 3.351 1.00 96.12 86 ASN A C 1
ATOM 698 O O . ASN A 1 86 ? -13.601 12.178 3.006 1.00 96.12 86 ASN A O 1
ATOM 702 N N . SER A 1 87 ? -12.439 14.018 2.460 1.00 96.12 87 SER A N 1
ATOM 703 C CA . SER A 1 87 ? -12.502 13.769 1.019 1.00 96.12 87 SER A CA 1
ATOM 704 C C . SER A 1 87 ? -11.473 12.732 0.575 1.00 96.12 87 SER A C 1
ATOM 706 O O . SER A 1 87 ? -10.340 12.703 1.056 1.00 96.12 87 SER A O 1
ATOM 708 N N . ILE A 1 88 ? -11.830 11.939 -0.437 1.00 97.62 88 ILE A N 1
ATOM 709 C CA . ILE A 1 88 ? -10.870 11.085 -1.142 1.00 97.62 88 ILE A CA 1
ATOM 710 C C . ILE A 1 88 ? -9.745 11.901 -1.795 1.00 97.62 88 ILE A C 1
ATOM 712 O O . ILE A 1 88 ? -8.622 11.416 -1.878 1.00 97.62 88 ILE A O 1
ATOM 716 N N . ASP A 1 89 ? -10.005 13.142 -2.219 1.00 98.06 89 ASP A N 1
ATOM 717 C CA . ASP A 1 89 ? -8.980 13.990 -2.840 1.00 98.06 89 ASP A CA 1
ATOM 718 C C . ASP A 1 89 ? -7.875 14.396 -1.856 1.00 98.06 89 ASP A C 1
ATOM 720 O O . ASP A 1 89 ? -6.704 14.402 -2.234 1.00 98.06 89 ASP A O 1
ATOM 724 N N . ASP A 1 90 ? -8.211 14.632 -0.584 1.00 97.00 90 ASP A N 1
ATOM 725 C CA . ASP A 1 90 ? -7.210 14.903 0.456 1.00 97.00 90 ASP A CA 1
ATOM 726 C C . ASP A 1 90 ? -6.307 13.680 0.662 1.00 97.00 90 ASP A C 1
ATOM 728 O O . ASP A 1 90 ? -5.085 13.794 0.799 1.00 97.00 90 ASP A O 1
ATOM 732 N N . LEU A 1 91 ? -6.900 12.484 0.615 1.00 97.12 91 LEU A N 1
ATOM 733 C CA . LEU A 1 91 ? -6.166 11.235 0.764 1.00 97.12 91 LEU A CA 1
ATOM 734 C C . LEU A 1 91 ? -5.281 10.937 -0.455 1.00 97.12 91 LEU A C 1
ATOM 736 O O . LEU A 1 91 ? -4.148 10.489 -0.293 1.00 97.12 91 LEU A O 1
ATOM 740 N N . LYS A 1 92 ? -5.750 11.251 -1.666 1.00 98.44 92 LYS A N 1
ATOM 741 C CA . LYS A 1 92 ? -4.949 11.169 -2.897 1.00 98.44 92 LYS A CA 1
ATOM 742 C C . LYS A 1 92 ? -3.706 12.056 -2.820 1.00 98.44 92 LYS A C 1
ATOM 744 O O . LYS A 1 92 ? -2.609 11.578 -3.095 1.00 98.44 92 LYS A O 1
ATOM 749 N N . ILE A 1 93 ? -3.858 13.309 -2.377 1.00 98.19 93 ILE A N 1
ATOM 750 C CA . ILE A 1 93 ? -2.726 14.230 -2.165 1.00 98.19 93 ILE A CA 1
ATOM 751 C C . ILE A 1 93 ? -1.746 13.636 -1.150 1.00 98.19 93 ILE A C 1
ATOM 753 O O . ILE A 1 93 ? -0.542 13.610 -1.392 1.00 98.19 93 ILE A O 1
ATOM 757 N N . LYS A 1 94 ? -2.252 13.095 -0.037 1.00 97.50 94 LYS A N 1
ATOM 758 C CA . LYS A 1 94 ? -1.419 12.467 0.996 1.00 97.50 94 LYS A CA 1
ATOM 759 C C . LYS A 1 94 ? -0.592 11.298 0.458 1.00 97.50 94 LYS A C 1
ATOM 761 O O . LYS A 1 94 ? 0.597 11.195 0.752 1.00 97.50 94 LYS A O 1
ATOM 766 N N . PHE A 1 95 ? -1.201 10.433 -0.352 1.00 98.38 95 PHE A N 1
ATOM 767 C CA . PHE A 1 95 ? -0.514 9.292 -0.959 1.00 98.38 95 PHE A CA 1
ATOM 768 C C . PHE A 1 95 ? 0.513 9.730 -2.002 1.00 98.38 95 PHE A C 1
ATOM 770 O O . PHE A 1 95 ? 1.627 9.206 -1.995 1.00 98.38 95 PHE A O 1
ATOM 777 N N . PHE A 1 96 ? 0.186 10.729 -2.824 1.00 98.62 96 PHE A N 1
ATOM 778 C CA . PHE A 1 96 ? 1.133 11.344 -3.750 1.00 98.62 96 PHE A CA 1
ATOM 779 C C . PHE A 1 96 ? 2.361 11.904 -3.016 1.00 98.62 96 PHE A C 1
ATOM 781 O O . PHE A 1 96 ? 3.494 11.553 -3.345 1.00 98.62 96 PHE A O 1
ATOM 788 N N . GLU A 1 97 ? 2.168 12.701 -1.962 1.00 98.06 97 GLU A N 1
ATOM 789 C CA . GLU A 1 97 ? 3.280 13.264 -1.184 1.00 98.06 97 GLU A CA 1
ATOM 790 C C . GLU A 1 97 ? 4.105 12.178 -0.473 1.00 98.06 97 GLU A C 1
ATOM 792 O O . GLU A 1 97 ? 5.336 12.255 -0.441 1.00 98.06 97 GLU A O 1
ATOM 797 N N . LYS A 1 98 ? 3.463 11.112 0.032 1.00 97.25 98 LYS A N 1
ATOM 798 C CA . LYS A 1 98 ? 4.180 9.959 0.601 1.00 97.25 98 LYS A CA 1
ATOM 799 C C . LYS A 1 98 ? 5.037 9.249 -0.451 1.00 97.25 98 LYS A C 1
ATOM 801 O O . LYS A 1 98 ? 6.167 8.878 -0.150 1.00 97.25 98 LYS A O 1
ATOM 806 N N . GLY A 1 99 ? 4.529 9.088 -1.674 1.00 97.62 99 GLY A N 1
ATOM 807 C CA . GLY A 1 99 ? 5.289 8.538 -2.797 1.00 97.62 99 GLY A CA 1
ATOM 808 C C . GLY A 1 99 ? 6.486 9.410 -3.162 1.00 97.62 99 GLY A C 1
ATOM 809 O O . GLY A 1 99 ? 7.605 8.920 -3.294 1.00 97.62 99 GLY A O 1
ATOM 810 N N . LYS A 1 100 ? 6.277 10.726 -3.240 1.00 97.62 100 LYS A N 1
ATOM 811 C CA . LYS A 1 100 ? 7.327 11.709 -3.531 1.00 97.62 100 LYS A CA 1
ATOM 812 C C . LYS A 1 100 ? 8.446 11.711 -2.487 1.00 97.62 100 LYS A C 1
ATOM 814 O O . LYS A 1 100 ? 9.620 11.849 -2.833 1.00 97.62 100 LYS A O 1
ATOM 819 N N . ALA A 1 101 ? 8.104 11.492 -1.217 1.00 96.81 101 ALA A N 1
ATOM 820 C CA . ALA A 1 101 ? 9.061 11.408 -0.115 1.00 96.81 101 ALA A CA 1
ATOM 821 C C . ALA A 1 101 ? 10.045 10.223 -0.221 1.00 96.81 101 ALA A C 1
ATOM 823 O O . ALA A 1 101 ? 11.071 10.223 0.462 1.00 96.81 101 ALA A O 1
ATOM 824 N N . GLU A 1 102 ? 9.801 9.251 -1.105 1.00 95.12 102 GLU A N 1
ATOM 825 C CA . GLU A 1 102 ? 10.754 8.173 -1.409 1.00 95.12 102 GLU A CA 1
ATOM 826 C C . GLU A 1 102 ? 11.991 8.674 -2.180 1.00 95.12 102 GLU A C 1
ATOM 828 O O . GLU A 1 102 ? 12.984 7.954 -2.269 1.00 95.12 102 GLU A O 1
ATOM 833 N N . ASN A 1 103 ? 11.966 9.907 -2.716 1.00 93.75 103 ASN A N 1
ATOM 834 C CA . ASN A 1 103 ? 13.098 10.558 -3.393 1.00 93.75 103 ASN A CA 1
ATOM 835 C C . ASN A 1 103 ? 13.758 9.668 -4.466 1.00 93.75 103 ASN A C 1
ATOM 837 O O . ASN A 1 103 ? 14.986 9.557 -4.561 1.00 93.75 103 ASN A O 1
ATOM 841 N N . PHE A 1 104 ? 12.936 8.992 -5.266 1.00 95.44 104 PHE A N 1
ATOM 842 C CA . PHE A 1 104 ? 13.403 7.989 -6.210 1.00 95.44 104 PHE A CA 1
ATOM 843 C C . PHE A 1 104 ? 14.247 8.591 -7.345 1.00 95.44 104 PHE A C 1
ATOM 845 O O . PHE A 1 104 ? 13.848 9.522 -8.040 1.00 95.44 104 PHE A O 1
ATOM 852 N N . THR A 1 105 ? 15.428 8.010 -7.577 1.00 93.19 105 THR A N 1
ATOM 853 C CA . THR A 1 105 ? 16.384 8.472 -8.602 1.00 93.19 105 THR A CA 1
ATOM 854 C C . THR A 1 105 ? 16.874 7.359 -9.537 1.00 93.19 105 THR A C 1
ATOM 856 O O . THR A 1 105 ? 17.730 7.613 -10.385 1.00 93.19 105 THR A O 1
ATOM 859 N N . GLY A 1 106 ? 16.282 6.162 -9.480 1.00 94.81 106 GLY A N 1
ATOM 860 C CA . GLY A 1 106 ? 16.661 5.004 -10.304 1.00 94.81 106 GLY A CA 1
ATOM 861 C C . GLY A 1 106 ? 16.091 5.006 -11.729 1.00 94.81 106 GLY A C 1
ATOM 862 O O . GLY A 1 106 ? 15.448 5.965 -12.158 1.00 94.81 106 GLY A O 1
ATOM 863 N N . SER A 1 107 ? 16.344 3.930 -12.473 1.00 96.38 107 SER A N 1
ATOM 864 C CA . SER A 1 107 ? 15.808 3.688 -13.824 1.00 96.38 107 SER A CA 1
ATOM 865 C C . SER A 1 107 ? 14.344 3.205 -13.809 1.00 96.38 107 SER A C 1
ATOM 867 O O . SER A 1 107 ? 13.822 2.857 -12.754 1.00 96.38 107 SER A O 1
ATOM 869 N N . LYS A 1 108 ? 13.667 3.110 -14.965 1.00 95.56 108 LYS A N 1
ATOM 870 C CA . LYS A 1 108 ? 12.282 2.586 -15.049 1.00 95.56 108 LYS A CA 1
ATOM 871 C C . LYS A 1 108 ? 12.146 1.173 -14.449 1.00 95.56 108 LYS A C 1
ATOM 873 O O . LYS A 1 108 ? 11.190 0.894 -13.727 1.00 95.56 108 LYS A O 1
ATOM 878 N N . ILE A 1 109 ? 13.144 0.306 -14.648 1.00 94.75 109 ILE A N 1
ATOM 879 C CA . ILE A 1 109 ? 13.158 -1.031 -14.035 1.00 94.75 109 ILE A CA 1
ATOM 880 C C . ILE A 1 109 ? 13.370 -0.978 -12.513 1.00 94.75 109 ILE A C 1
ATOM 882 O O . ILE A 1 109 ? 12.802 -1.793 -11.787 1.00 94.75 109 ILE A O 1
ATOM 886 N N . ASP A 1 110 ? 14.138 -0.010 -12.004 1.00 95.50 110 ASP A N 1
ATOM 887 C CA . ASP A 1 110 ? 14.301 0.180 -10.557 1.00 95.50 110 ASP A CA 1
ATOM 888 C C . ASP A 1 110 ? 13.014 0.707 -9.917 1.00 95.50 110 ASP A C 1
ATOM 890 O O . ASP A 1 110 ? 12.669 0.284 -8.816 1.00 95.50 110 ASP A O 1
ATOM 894 N N . ALA A 1 111 ? 12.269 1.564 -10.623 1.00 96.19 111 ALA A N 1
ATOM 895 C CA . ALA A 1 111 ? 10.948 2.018 -10.200 1.00 96.19 111 ALA A CA 1
ATOM 896 C C . ALA A 1 111 ? 9.992 0.832 -10.056 1.00 96.19 111 ALA A C 1
ATOM 898 O O . ALA A 1 111 ? 9.395 0.642 -8.999 1.00 96.19 111 ALA A O 1
ATOM 899 N N . TYR A 1 112 ? 9.904 -0.020 -11.080 1.00 94.81 112 TYR A N 1
ATOM 900 C CA . TYR A 1 112 ? 9.083 -1.229 -11.029 1.00 94.81 112 TYR A CA 1
ATOM 901 C C . TYR A 1 112 ? 9.467 -2.160 -9.868 1.00 94.81 112 TYR A C 1
ATOM 903 O O . TYR A 1 112 ? 8.600 -2.641 -9.132 1.00 94.81 112 TYR A O 1
ATOM 911 N N . LYS A 1 113 ? 10.769 -2.383 -9.652 1.00 93.75 113 LYS A N 1
ATOM 912 C CA . LYS A 1 113 ? 11.266 -3.179 -8.518 1.00 93.75 113 LYS A CA 1
ATOM 913 C C . LYS A 1 113 ? 10.880 -2.566 -7.172 1.00 93.75 113 LYS A C 1
ATOM 915 O O . LYS A 1 113 ? 10.469 -3.303 -6.284 1.00 93.75 113 LYS A O 1
ATOM 920 N N . LEU A 1 114 ? 10.971 -1.244 -7.028 1.00 94.81 114 LEU A N 1
ATOM 921 C CA . LEU A 1 114 ? 10.601 -0.542 -5.798 1.00 94.81 114 LEU A CA 1
ATOM 922 C C . LEU A 1 114 ? 9.091 -0.607 -5.521 1.00 94.81 114 LEU A C 1
ATOM 924 O O . LEU A 1 114 ? 8.677 -0.832 -4.385 1.00 94.81 114 LEU A O 1
ATOM 928 N N . ILE A 1 115 ? 8.262 -0.461 -6.558 1.00 94.38 115 ILE A N 1
ATOM 929 C CA . ILE A 1 115 ? 6.804 -0.609 -6.451 1.00 94.38 115 ILE A CA 1
ATOM 930 C C . ILE A 1 115 ? 6.472 -2.030 -5.980 1.00 94.38 115 ILE A C 1
ATOM 932 O O . ILE A 1 115 ? 5.809 -2.221 -4.959 1.00 94.38 115 ILE A O 1
ATOM 936 N N . THR A 1 116 ? 6.990 -3.040 -6.679 1.00 92.12 116 THR A N 1
ATOM 937 C CA . THR A 1 116 ? 6.716 -4.451 -6.366 1.00 92.12 116 THR A CA 1
ATOM 938 C C . THR A 1 116 ? 7.366 -4.931 -5.069 1.00 92.12 116 THR A C 1
ATOM 940 O O . THR A 1 116 ? 6.928 -5.943 -4.523 1.00 92.12 116 THR A O 1
ATOM 943 N N . SER A 1 117 ? 8.362 -4.221 -4.525 1.00 92.69 117 SER A N 1
ATOM 944 C CA . SER A 1 117 ? 8.913 -4.503 -3.196 1.00 92.69 117 SER A CA 1
ATOM 945 C C . SER A 1 117 ? 8.092 -3.915 -2.050 1.00 92.69 117 SER A C 1
ATOM 947 O O . SER A 1 117 ? 8.288 -4.347 -0.922 1.00 92.69 117 SER A O 1
ATOM 949 N N . LYS A 1 118 ? 7.193 -2.957 -2.313 1.00 94.75 118 LYS A N 1
ATOM 950 C CA . LYS A 1 118 ? 6.386 -2.277 -1.287 1.00 94.75 118 LYS A CA 1
ATOM 951 C C . LYS A 1 118 ? 4.993 -2.878 -1.116 1.00 94.75 118 LYS A C 1
ATOM 953 O O . LYS A 1 118 ? 4.572 -3.122 0.008 1.00 94.75 118 LYS A O 1
ATOM 958 N N . PHE A 1 119 ? 4.284 -3.141 -2.212 1.00 94.81 119 PHE A N 1
ATOM 959 C CA . PHE A 1 119 ? 2.884 -3.571 -2.148 1.00 94.81 119 PHE A CA 1
ATOM 960 C C . PHE A 1 119 ? 2.722 -5.094 -1.996 1.00 94.81 119 PHE A C 1
ATOM 962 O O . PHE A 1 119 ? 3.522 -5.898 -2.499 1.00 94.81 119 PHE A O 1
ATOM 969 N N . LEU A 1 120 ? 1.660 -5.493 -1.288 1.00 94.19 120 LEU A N 1
ATOM 970 C CA . LEU A 1 120 ? 1.276 -6.882 -1.006 1.00 94.19 120 LEU A CA 1
ATOM 971 C C . LEU A 1 120 ? 0.513 -7.520 -2.178 1.00 94.19 120 LEU A C 1
ATOM 973 O O . LEU A 1 120 ? -0.579 -8.051 -2.016 1.00 94.19 120 LEU A O 1
ATOM 977 N N . ASP A 1 121 ? 1.133 -7.515 -3.355 1.00 89.00 121 ASP A N 1
ATOM 978 C CA . ASP A 1 121 ? 0.602 -8.048 -4.619 1.00 89.00 121 ASP A CA 1
ATOM 979 C C . ASP A 1 121 ? 0.522 -9.588 -4.687 1.00 89.00 121 ASP A C 1
ATOM 981 O O . ASP A 1 121 ? 0.754 -10.207 -5.724 1.00 89.00 121 ASP A O 1
ATOM 985 N N . GLY A 1 122 ? 0.227 -10.240 -3.567 1.00 77.75 122 GLY A N 1
ATOM 986 C CA . GLY A 1 122 ? 0.307 -11.687 -3.416 1.00 77.75 122 GLY A CA 1
ATOM 987 C C . GLY A 1 122 ? 1.742 -12.179 -3.235 1.00 77.75 122 GLY A C 1
ATOM 988 O O . GLY A 1 122 ? 2.718 -11.418 -3.245 1.00 77.75 122 GLY A O 1
ATOM 989 N N . MET A 1 123 ? 1.876 -13.484 -3.021 1.00 68.25 123 MET A N 1
ATOM 990 C CA . MET A 1 123 ? 3.181 -14.122 -2.925 1.00 68.25 123 MET A CA 1
ATOM 991 C C . MET A 1 123 ? 3.838 -14.190 -4.312 1.00 68.25 123 MET A C 1
ATOM 993 O O . MET A 1 123 ? 3.143 -14.274 -5.326 1.00 68.25 123 MET A O 1
ATOM 997 N N . PRO A 1 124 ? 5.182 -14.232 -4.399 1.00 58.41 124 PRO A N 1
ATOM 998 C CA . PRO A 1 124 ? 5.898 -14.310 -5.677 1.00 58.41 124 PRO A CA 1
ATOM 999 C C . PRO A 1 124 ? 5.453 -15.455 -6.607 1.00 58.41 124 PRO A C 1
ATOM 1001 O O . PRO A 1 124 ? 5.644 -15.377 -7.817 1.00 58.41 124 PRO A O 1
ATOM 1004 N N . CYS A 1 125 ? 4.873 -16.524 -6.055 1.00 61.44 125 CYS A N 1
ATOM 1005 C CA . CYS A 1 125 ? 4.365 -17.674 -6.801 1.00 61.44 125 CYS A CA 1
ATOM 1006 C C . CYS A 1 125 ? 2.939 -17.510 -7.346 1.00 61.44 125 CYS A C 1
ATOM 1008 O O . CYS A 1 125 ? 2.537 -18.303 -8.196 1.00 61.44 125 CYS A O 1
ATOM 1010 N N . ASP A 1 126 ? 2.184 -16.512 -6.885 1.00 70.88 126 ASP A N 1
ATOM 1011 C CA . ASP A 1 126 ? 0.754 -16.378 -7.192 1.00 70.88 126 ASP A CA 1
ATOM 1012 C C . ASP A 1 126 ? 0.518 -15.836 -8.608 1.00 70.88 126 ASP A C 1
ATOM 1014 O O . ASP A 1 126 ? -0.572 -15.963 -9.166 1.00 70.88 126 ASP A O 1
ATOM 1018 N N . GLY A 1 127 ? 1.553 -15.251 -9.223 1.00 76.00 127 GLY A N 1
ATOM 1019 C CA . GLY A 1 127 ? 1.490 -14.721 -10.586 1.00 76.00 127 GLY A CA 1
ATOM 1020 C C . GLY A 1 127 ? 0.517 -13.550 -10.742 1.00 76.00 127 GLY A C 1
ATOM 1021 O O . GLY A 1 127 ? 0.054 -13.303 -11.858 1.00 76.00 127 GLY A O 1
ATOM 1022 N N . SER A 1 128 ? 0.206 -12.861 -9.637 1.00 85.12 128 SER A N 1
ATOM 1023 C CA . SER A 1 128 ? -0.719 -11.726 -9.561 1.00 85.12 128 SER A CA 1
ATOM 1024 C C . SER A 1 128 ? -0.257 -10.529 -10.384 1.00 85.12 128 SER A C 1
ATOM 1026 O O . SER A 1 128 ? -1.095 -9.822 -10.935 1.00 85.12 128 SER A O 1
ATOM 1028 N N . ILE A 1 129 ? 1.060 -10.338 -10.522 1.00 87.88 129 ILE A N 1
ATOM 1029 C CA . ILE A 1 129 ? 1.667 -9.353 -11.422 1.00 87.88 129 ILE A CA 1
ATOM 1030 C C . ILE A 1 129 ? 2.478 -10.072 -12.493 1.00 87.88 129 ILE A C 1
ATOM 1032 O O . ILE A 1 129 ? 3.280 -10.959 -12.194 1.00 87.88 129 ILE A O 1
ATOM 1036 N N . ARG A 1 130 ? 2.288 -9.668 -13.750 1.00 89.38 130 ARG A N 1
ATOM 1037 C CA . ARG A 1 130 ? 3.026 -10.189 -14.905 1.00 89.38 130 ARG A CA 1
ATOM 1038 C C . ARG A 1 130 ? 3.687 -9.053 -15.662 1.00 89.38 130 ARG A C 1
ATOM 1040 O O . ARG A 1 130 ? 2.994 -8.153 -16.119 1.00 89.38 130 ARG A O 1
ATOM 1047 N N . VAL A 1 131 ? 5.001 -9.125 -15.837 1.00 92.44 131 VAL A N 1
ATOM 1048 C CA . VAL A 1 131 ? 5.728 -8.215 -16.732 1.00 92.44 131 VAL A CA 1
ATOM 1049 C C . VAL A 1 131 ? 5.427 -8.617 -18.174 1.00 92.44 131 VAL A C 1
ATOM 1051 O O . VAL A 1 131 ? 5.591 -9.783 -18.533 1.00 92.44 131 VAL A O 1
ATOM 1054 N N . LEU A 1 132 ? 4.951 -7.666 -18.973 1.00 92.81 132 LEU A N 1
ATOM 1055 C CA . LEU A 1 132 ? 4.676 -7.829 -20.401 1.00 92.81 132 LEU A CA 1
ATOM 1056 C C . LEU A 1 132 ? 5.861 -7.354 -21.253 1.00 92.81 132 LEU A C 1
ATOM 1058 O O . LEU A 1 132 ? 6.172 -7.980 -22.264 1.00 92.81 132 LEU A O 1
ATOM 1062 N N . SER A 1 133 ? 6.534 -6.283 -20.820 1.00 92.50 133 SER A N 1
ATOM 1063 C CA . SER A 1 133 ? 7.711 -5.706 -21.474 1.00 92.50 133 SER A CA 1
ATOM 1064 C C . SER A 1 133 ? 8.604 -4.994 -20.454 1.00 92.50 133 SER A C 1
ATOM 1066 O O . SER A 1 133 ? 8.100 -4.356 -19.528 1.00 92.50 133 SER A O 1
ATOM 1068 N N . ASP A 1 134 ? 9.922 -5.110 -20.621 1.00 89.50 134 ASP A N 1
ATOM 1069 C CA . ASP A 1 134 ? 10.944 -4.420 -19.823 1.00 89.50 134 ASP A CA 1
ATOM 1070 C C . ASP A 1 134 ? 12.106 -3.859 -20.669 1.00 89.50 134 ASP A C 1
ATOM 1072 O O . ASP A 1 134 ? 13.177 -3.549 -20.144 1.00 89.50 134 ASP A O 1
ATOM 1076 N N . SER A 1 135 ? 11.914 -3.730 -21.988 1.00 83.12 135 SER A N 1
ATOM 1077 C CA . SER A 1 135 ? 12.997 -3.394 -22.922 1.00 83.12 135 SER A CA 1
ATOM 1078 C C . SER A 1 135 ? 13.366 -1.908 -22.958 1.00 83.12 135 SER A C 1
ATOM 1080 O O . SER A 1 135 ? 14.532 -1.577 -23.156 1.00 83.12 135 SER A O 1
ATOM 1082 N N . ASP A 1 136 ? 12.381 -1.020 -22.805 1.00 87.12 136 ASP A N 1
ATOM 1083 C CA . ASP A 1 136 ? 12.582 0.432 -22.718 1.00 87.12 136 ASP A CA 1
ATOM 1084 C C . ASP A 1 136 ? 11.587 0.997 -21.704 1.00 87.12 136 ASP A C 1
ATOM 1086 O O . ASP A 1 136 ? 11.968 1.351 -20.591 1.00 87.12 136 ASP A O 1
ATOM 1090 N N . ASP A 1 137 ? 10.298 0.968 -22.032 1.00 94.12 137 ASP A N 1
ATOM 1091 C CA . ASP A 1 137 ? 9.223 1.171 -21.063 1.00 94.12 137 ASP A CA 1
ATOM 1092 C C . ASP A 1 137 ? 8.932 -0.116 -20.289 1.00 94.12 137 ASP A C 1
ATOM 1094 O O . ASP A 1 137 ? 9.192 -1.223 -20.769 1.00 94.12 137 ASP A O 1
ATOM 1098 N N . ILE A 1 138 ? 8.403 0.043 -19.074 1.00 96.88 138 ILE A N 1
ATOM 1099 C CA . ILE A 1 138 ? 7.917 -1.091 -18.286 1.00 96.88 138 ILE A CA 1
ATOM 1100 C C . ILE A 1 138 ? 6.421 -1.214 -18.508 1.00 96.88 138 ILE A C 1
ATOM 1102 O O . ILE A 1 138 ? 5.675 -0.272 -18.243 1.00 96.88 138 ILE A O 1
ATOM 1106 N N . GLU A 1 139 ? 5.997 -2.405 -18.909 1.00 96.69 139 GLU A N 1
ATOM 1107 C CA . GLU A 1 139 ? 4.595 -2.784 -19.015 1.00 96.69 139 GLU A CA 1
ATOM 1108 C C . GLU A 1 139 ? 4.331 -3.963 -18.088 1.00 96.69 139 GLU A C 1
ATOM 1110 O 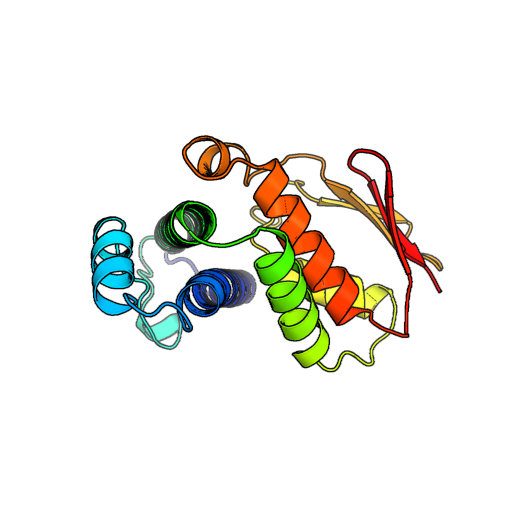O . GLU A 1 139 ? 5.001 -4.997 -18.177 1.00 96.69 139 GLU A O 1
ATOM 1115 N N . PHE A 1 140 ? 3.353 -3.837 -17.195 1.00 95.06 140 PHE A N 1
ATOM 1116 C CA . PHE A 1 140 ? 2.971 -4.931 -16.309 1.00 95.06 140 PHE A CA 1
ATOM 1117 C C . PHE A 1 140 ? 1.460 -5.019 -16.124 1.00 95.06 140 PHE A C 1
ATOM 1119 O O . PHE A 1 140 ? 0.753 -4.020 -16.098 1.00 95.06 140 PHE A O 1
ATOM 1126 N N . MET A 1 141 ? 0.962 -6.242 -15.993 1.00 94.19 141 MET A N 1
ATOM 1127 C CA . MET A 1 141 ? -0.452 -6.559 -15.848 1.00 94.19 141 MET A CA 1
ATOM 1128 C C . MET A 1 141 ? -0.744 -7.072 -14.443 1.00 94.19 141 MET A C 1
ATOM 1130 O O . MET A 1 141 ? -0.055 -7.975 -13.960 1.00 94.19 141 MET A O 1
ATOM 1134 N N . ILE A 1 142 ? -1.824 -6.576 -13.841 1.00 93.12 142 ILE A N 1
ATOM 1135 C CA . ILE A 1 142 ? -2.441 -7.191 -12.664 1.00 93.12 142 ILE A CA 1
ATOM 1136 C C . ILE A 1 142 ? -3.333 -8.338 -13.151 1.00 93.12 142 ILE A C 1
ATOM 1138 O O . ILE A 1 142 ? -4.447 -8.133 -13.636 1.00 93.12 142 ILE A O 1
ATOM 1142 N N . ALA A 1 143 ? -2.806 -9.558 -13.095 1.00 91.56 143 ALA A N 1
ATOM 1143 C CA . ALA A 1 143 ? -3.476 -10.764 -13.572 1.00 91.56 143 ALA A CA 1
ATOM 1144 C C . ALA A 1 143 ? -4.471 -11.334 -12.551 1.00 91.56 143 ALA A C 1
ATOM 1146 O O . ALA A 1 143 ? -5.464 -11.946 -12.941 1.00 91.56 143 ALA A O 1
ATOM 1147 N N . ASN A 1 144 ? -4.207 -11.143 -11.256 1.00 90.81 144 ASN A N 1
ATOM 1148 C CA . ASN A 1 144 ? -5.102 -11.537 -10.174 1.00 90.81 144 ASN A CA 1
ATOM 1149 C C . ASN A 1 144 ? -5.067 -10.481 -9.068 1.00 90.81 144 ASN A C 1
ATOM 1151 O O . ASN A 1 144 ? -4.022 -10.247 -8.468 1.00 90.81 144 ASN A O 1
ATOM 1155 N N . ASP A 1 145 ? -6.208 -9.853 -8.802 1.00 92.69 145 ASP A N 1
ATOM 1156 C CA . ASP A 1 145 ? -6.330 -8.841 -7.758 1.00 92.69 145 ASP A CA 1
ATOM 1157 C C . ASP A 1 145 ? -6.607 -9.502 -6.403 1.00 92.69 145 ASP A C 1
ATOM 1159 O O . ASP A 1 145 ? -7.735 -9.903 -6.098 1.00 92.69 145 ASP A O 1
ATOM 1163 N N . VAL A 1 146 ? -5.554 -9.613 -5.593 1.00 92.56 146 VAL A N 1
ATOM 1164 C CA . VAL A 1 146 ? -5.608 -10.203 -4.249 1.00 92.56 146 VAL A CA 1
ATOM 1165 C C . VAL A 1 146 ? -6.204 -9.263 -3.198 1.00 92.56 146 VAL A C 1
ATOM 1167 O O . VAL A 1 146 ? -6.623 -9.727 -2.139 1.00 92.56 146 VAL A O 1
ATOM 1170 N N . HIS A 1 147 ? -6.293 -7.961 -3.478 1.00 95.31 147 HIS A N 1
ATOM 1171 C CA . HIS A 1 147 ? -6.832 -6.973 -2.539 1.00 95.31 147 HIS A CA 1
ATOM 1172 C C . HIS A 1 147 ? -8.358 -7.019 -2.510 1.00 95.31 147 HIS A C 1
ATOM 1174 O O . HIS A 1 147 ? -8.982 -6.757 -1.478 1.00 95.31 147 HIS A O 1
ATOM 1180 N N . LYS A 1 148 ? -8.974 -7.424 -3.626 1.00 94.62 148 LYS A N 1
ATOM 1181 C CA . LYS A 1 148 ? -10.428 -7.459 -3.812 1.00 94.62 148 LYS A CA 1
ATOM 1182 C C . LYS A 1 148 ? -11.188 -8.190 -2.705 1.00 94.62 148 LYS A C 1
ATOM 1184 O O . LYS A 1 148 ? -12.255 -7.727 -2.306 1.00 94.62 148 LYS A O 1
ATOM 1189 N N . SER A 1 149 ? -10.670 -9.318 -2.217 1.00 92.31 149 SER A N 1
ATOM 1190 C CA . SER A 1 149 ? -11.342 -10.114 -1.180 1.00 92.31 149 SER A CA 1
ATOM 1191 C C . SER A 1 149 ? -11.369 -9.440 0.187 1.00 92.31 149 SER A C 1
ATOM 1193 O O . SER A 1 149 ? -12.201 -9.806 1.004 1.00 92.31 149 SER A O 1
ATOM 1195 N N . VAL A 1 150 ? -10.459 -8.499 0.447 1.00 95.25 150 VAL A N 1
ATOM 1196 C CA . VAL A 1 150 ? -10.429 -7.742 1.702 1.00 95.25 150 VAL A CA 1
ATOM 1197 C C . VAL A 1 150 ? -11.151 -6.415 1.522 1.00 95.25 150 VAL A C 1
ATOM 1199 O O . VAL A 1 150 ? -12.072 -6.103 2.265 1.00 95.25 150 VAL A O 1
ATOM 1202 N N . TRP A 1 151 ? -10.777 -5.638 0.508 1.00 97.69 151 TRP A N 1
ATOM 1203 C CA . TRP A 1 151 ? -11.204 -4.247 0.375 1.00 97.69 151 TRP A CA 1
ATOM 1204 C C . TRP A 1 151 ? -12.690 -4.065 0.088 1.00 97.69 151 TRP A C 1
ATOM 1206 O O . TRP A 1 151 ? -13.264 -3.060 0.503 1.00 97.69 151 TRP A O 1
ATOM 1216 N N . ASN A 1 152 ? -13.333 -5.028 -0.572 1.00 96.94 152 ASN A N 1
ATOM 1217 C CA . ASN A 1 152 ? -14.770 -4.956 -0.846 1.00 96.94 152 ASN A CA 1
ATOM 1218 C C . ASN A 1 152 ? -15.651 -5.096 0.402 1.00 96.94 152 ASN A C 1
ATOM 1220 O O . ASN A 1 152 ? -16.816 -4.712 0.339 1.00 96.94 152 ASN A O 1
ATOM 1224 N N . ASP A 1 153 ? -15.106 -5.590 1.515 1.00 96.44 153 ASP A N 1
ATOM 1225 C CA . ASP A 1 153 ? -15.803 -5.609 2.805 1.00 96.44 153 ASP A CA 1
ATOM 1226 C C . ASP A 1 153 ? -15.708 -4.253 3.544 1.00 96.44 153 ASP A C 1
ATOM 1228 O O . ASP A 1 153 ? -16.303 -4.100 4.610 1.00 96.44 153 ASP A O 1
ATOM 1232 N N . TYR A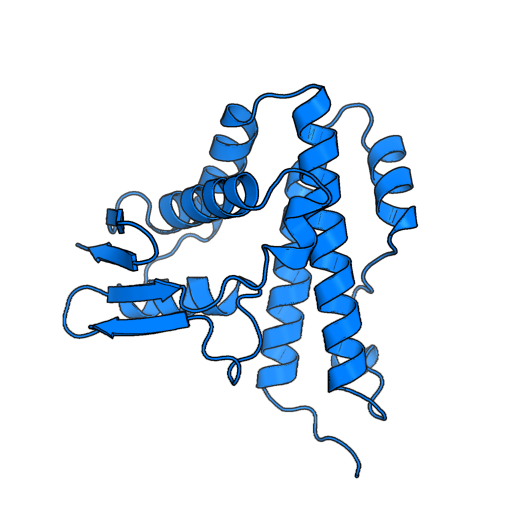 1 154 ? -14.971 -3.277 2.990 1.00 96.94 154 TYR A N 1
ATOM 1233 C CA . TYR A 1 154 ? -14.715 -1.950 3.568 1.00 96.94 154 TYR A CA 1
ATOM 1234 C C . TYR A 1 154 ? -14.903 -0.835 2.511 1.00 96.94 154 TYR A C 1
ATOM 1236 O O . TYR A 1 154 ? -15.976 -0.694 1.929 1.00 96.94 154 TYR A O 1
ATOM 1244 N N . ALA A 1 155 ? -13.861 -0.041 2.225 1.00 94.12 155 ALA A N 1
ATOM 1245 C CA . ALA A 1 155 ? -13.906 1.113 1.321 1.00 94.12 155 ALA A CA 1
ATOM 1246 C C . ALA A 1 155 ? -14.054 0.768 -0.180 1.00 94.12 155 ALA A C 1
ATOM 1248 O O . ALA A 1 155 ? -14.264 1.667 -0.992 1.00 94.12 155 ALA A O 1
ATOM 1249 N N . GLY A 1 156 ? -13.952 -0.509 -0.561 1.00 97.25 156 GLY A N 1
ATOM 1250 C CA . GLY A 1 156 ? -13.997 -0.974 -1.948 1.00 97.25 156 GLY A CA 1
ATOM 1251 C C . GLY A 1 156 ? -12.618 -1.032 -2.610 1.00 97.25 156 GLY A C 1
ATOM 1252 O O . GLY A 1 156 ? -11.758 -0.179 -2.391 1.00 97.25 156 GLY A O 1
ATOM 1253 N N . VAL A 1 157 ? -12.398 -2.049 -3.450 1.00 97.06 157 VAL A N 1
ATOM 1254 C CA . VAL A 1 157 ? -11.092 -2.277 -4.099 1.00 97.06 157 VAL A CA 1
ATOM 1255 C C . VAL A 1 157 ? -10.678 -1.157 -5.061 1.00 97.06 157 VAL A C 1
ATOM 1257 O O . VAL A 1 157 ? -9.491 -0.892 -5.227 1.00 97.06 157 VAL A O 1
ATOM 1260 N N . ASP A 1 158 ? -11.635 -0.436 -5.645 1.00 97.12 158 ASP A N 1
ATOM 1261 C CA . ASP A 1 158 ? -11.334 0.700 -6.524 1.00 97.12 158 ASP A CA 1
ATOM 1262 C C . ASP A 1 158 ? -10.618 1.831 -5.765 1.00 97.12 158 ASP A C 1
ATOM 1264 O O . ASP A 1 158 ? -9.744 2.496 -6.323 1.00 97.12 158 ASP A O 1
ATOM 1268 N N . VAL A 1 159 ? -10.926 2.009 -4.473 1.00 98.31 159 VAL A N 1
ATOM 1269 C CA . VAL A 1 159 ? -10.252 2.990 -3.610 1.00 98.31 159 VAL A CA 1
ATOM 1270 C C . VAL A 1 159 ? -8.807 2.575 -3.339 1.00 98.31 159 VAL A C 1
ATOM 1272 O O . VAL A 1 159 ? -7.922 3.426 -3.389 1.00 98.31 159 VAL A O 1
ATOM 1275 N N . TYR A 1 160 ? -8.536 1.283 -3.123 1.00 98.25 160 TYR A N 1
ATOM 1276 C CA . TYR A 1 160 ? -7.163 0.782 -2.979 1.00 98.25 160 TYR A CA 1
ATOM 1277 C C . TYR A 1 160 ? -6.302 1.155 -4.185 1.00 98.25 160 TYR A C 1
ATOM 1279 O O . TYR A 1 160 ? -5.243 1.767 -4.034 1.00 98.25 160 TYR A O 1
ATOM 1287 N N . TRP A 1 161 ? -6.777 0.810 -5.386 1.00 97.19 161 TRP A N 1
ATOM 1288 C CA . TRP A 1 161 ? -6.034 1.057 -6.618 1.00 97.19 161 TRP A CA 1
ATOM 1289 C C . TRP A 1 161 ? -5.848 2.544 -6.879 1.00 97.19 161 TRP A C 1
ATOM 1291 O O . TRP A 1 161 ? -4.759 2.946 -7.270 1.00 97.19 161 TRP A O 1
ATOM 1301 N N . LEU A 1 162 ? -6.861 3.364 -6.591 1.00 98.00 162 LEU A N 1
ATOM 1302 C CA . LEU A 1 162 ? -6.748 4.816 -6.682 1.00 98.00 162 LEU A CA 1
ATOM 1303 C C . LEU A 1 162 ? -5.621 5.353 -5.789 1.00 98.00 162 LEU A C 1
ATOM 1305 O O . LEU A 1 162 ? -4.757 6.079 -6.268 1.00 98.00 162 LEU A O 1
ATOM 1309 N N . LEU A 1 163 ? -5.591 4.970 -4.510 1.00 98.50 163 LEU A N 1
ATOM 1310 C CA . LEU A 1 163 ? -4.572 5.439 -3.565 1.00 98.50 163 LEU A CA 1
ATOM 1311 C C . LEU A 1 163 ? -3.170 4.932 -3.920 1.00 98.50 163 LEU A C 1
ATOM 1313 O O . LEU A 1 163 ? -2.202 5.694 -3.880 1.00 98.50 163 LEU A O 1
ATOM 1317 N N . ARG A 1 164 ? -3.050 3.660 -4.313 1.00 97.62 164 ARG A N 1
ATOM 1318 C CA . ARG A 1 164 ? -1.791 3.097 -4.809 1.00 97.62 164 ARG A CA 1
ATOM 1319 C C . ARG A 1 164 ? -1.292 3.848 -6.038 1.00 97.62 164 ARG A C 1
ATOM 1321 O O . ARG A 1 164 ? -0.106 4.164 -6.104 1.00 97.62 164 ARG A O 1
ATOM 1328 N N . ASP A 1 165 ? -2.170 4.123 -6.997 1.00 97.94 165 ASP A N 1
ATOM 1329 C CA . ASP A 1 165 ? -1.798 4.804 -8.232 1.00 97.94 165 ASP A CA 1
ATOM 1330 C C . ASP A 1 165 ? -1.296 6.226 -7.942 1.00 97.94 165 ASP A C 1
ATOM 1332 O O . ASP A 1 165 ? -0.298 6.641 -8.529 1.00 97.94 165 ASP A O 1
ATOM 1336 N N . GLU A 1 166 ? -1.893 6.943 -6.986 1.00 98.50 166 GLU A N 1
ATOM 1337 C CA . GLU A 1 166 ? -1.380 8.249 -6.546 1.00 98.50 166 GLU A CA 1
ATOM 1338 C C . GLU A 1 166 ? -0.017 8.152 -5.856 1.00 98.50 166 GLU A C 1
ATOM 1340 O O . GLU A 1 166 ? 0.873 8.951 -6.150 1.00 98.50 166 GLU A O 1
ATOM 1345 N N . PHE A 1 167 ? 0.202 7.144 -5.005 1.00 98.62 167 PHE A N 1
ATOM 1346 C CA . PHE A 1 167 ? 1.527 6.900 -4.427 1.00 98.62 167 PHE A CA 1
ATOM 1347 C C . PHE A 1 167 ? 2.580 6.673 -5.515 1.00 98.62 167 PHE A C 1
ATOM 1349 O O . PHE A 1 167 ? 3.662 7.256 -5.468 1.00 98.62 167 PHE A O 1
ATOM 1356 N N . VAL A 1 168 ? 2.272 5.856 -6.525 1.00 98.19 168 VAL A N 1
ATOM 1357 C CA . VAL A 1 168 ? 3.203 5.588 -7.628 1.00 98.19 168 VAL A CA 1
ATOM 1358 C C . VAL A 1 168 ? 3.428 6.837 -8.487 1.00 98.19 168 VAL A C 1
ATOM 1360 O O . VAL A 1 168 ? 4.564 7.109 -8.868 1.00 98.19 168 VAL A O 1
ATOM 1363 N N . ARG A 1 169 ? 2.394 7.647 -8.746 1.00 98.31 169 ARG A N 1
ATOM 1364 C CA . ARG A 1 169 ? 2.558 8.946 -9.425 1.00 98.31 169 ARG A CA 1
ATOM 1365 C C . ARG A 1 169 ? 3.493 9.871 -8.651 1.00 98.31 169 ARG A C 1
ATOM 1367 O O . ARG A 1 169 ? 4.359 10.483 -9.263 1.00 98.31 169 ARG A O 1
ATOM 1374 N N . GLY A 1 170 ? 3.355 9.933 -7.328 1.00 98.19 170 GLY A N 1
ATOM 1375 C CA . GLY A 1 170 ? 4.252 10.699 -6.465 1.00 98.19 170 GLY A CA 1
ATOM 1376 C C . GLY A 1 170 ? 5.688 10.182 -6.497 1.00 98.19 170 GLY A C 1
ATOM 1377 O O . GLY A 1 170 ? 6.629 10.958 -6.633 1.00 98.19 170 GLY A O 1
ATOM 1378 N N . LEU A 1 171 ? 5.861 8.859 -6.444 1.00 98.06 171 LEU A N 1
ATOM 1379 C CA . LEU A 1 171 ? 7.164 8.195 -6.539 1.00 98.06 171 LEU A CA 1
ATOM 1380 C C . LEU A 1 171 ? 7.913 8.543 -7.834 1.00 98.06 171 LEU A C 1
ATOM 1382 O O . LEU A 1 171 ? 9.137 8.666 -7.831 1.00 98.06 171 LEU A O 1
ATOM 1386 N N . LEU A 1 172 ? 7.181 8.670 -8.940 1.00 97.69 172 LEU A N 1
ATOM 1387 C CA . LEU A 1 172 ? 7.724 8.915 -10.279 1.00 97.69 172 LEU A CA 1
ATOM 1388 C C . LEU A 1 172 ? 7.666 10.391 -10.698 1.00 97.69 172 LEU A C 1
ATOM 1390 O O . LEU A 1 172 ? 8.022 10.714 -11.836 1.00 97.69 172 LEU A O 1
ATOM 1394 N N . ASP A 1 173 ? 7.245 11.271 -9.784 1.00 96.31 173 ASP A N 1
ATOM 1395 C CA . ASP A 1 173 ? 7.017 12.692 -10.030 1.00 96.31 173 ASP A CA 1
ATOM 1396 C C . ASP A 1 173 ? 8.224 13.344 -10.723 1.00 96.31 173 ASP A C 1
ATOM 1398 O O . ASP A 1 173 ? 9.378 13.178 -10.323 1.00 96.31 173 ASP A O 1
ATOM 1402 N N . ASN A 1 174 ? 7.949 14.099 -11.789 1.00 90.38 174 ASN A N 1
ATOM 1403 C CA . ASN A 1 174 ? 8.937 14.776 -12.639 1.00 90.38 174 ASN A CA 1
ATOM 1404 C C . ASN A 1 174 ? 10.010 13.879 -13.291 1.00 90.38 174 ASN A C 1
ATOM 1406 O O . ASN A 1 174 ? 11.003 14.410 -13.797 1.00 90.38 174 ASN A O 1
ATOM 1410 N N . LYS A 1 175 ? 9.837 12.548 -13.308 1.00 93.62 175 LYS A N 1
ATOM 1411 C CA . LYS A 1 175 ? 10.811 11.625 -13.909 1.00 93.62 175 LYS A CA 1
ATOM 1412 C C . LYS A 1 175 ? 10.240 10.716 -14.990 1.00 93.62 175 LYS A C 1
ATOM 1414 O O . LYS A 1 175 ? 10.827 10.643 -16.065 1.00 93.62 175 LYS A O 1
ATOM 1419 N N . TYR A 1 176 ? 9.148 10.018 -14.696 1.00 96.56 176 TYR A N 1
ATOM 1420 C CA . TYR A 1 176 ? 8.517 9.056 -15.602 1.00 96.56 176 TYR A CA 1
ATOM 1421 C C . TYR A 1 176 ? 6.997 9.240 -15.573 1.00 96.56 176 TYR A C 1
ATOM 1423 O O . TYR A 1 176 ? 6.442 9.614 -14.540 1.00 96.56 176 TYR A O 1
ATOM 1431 N N . SER A 1 177 ? 6.309 8.980 -16.688 1.00 95.62 177 SER A N 1
ATOM 1432 C CA . SER A 1 177 ? 4.846 8.918 -16.692 1.00 95.62 177 SER A CA 1
ATOM 1433 C C . SER A 1 177 ? 4.371 7.566 -16.161 1.00 95.62 177 SER A C 1
ATOM 1435 O O . SER A 1 177 ? 5.022 6.537 -16.361 1.00 95.62 177 SER A O 1
ATOM 1437 N N . TYR A 1 178 ? 3.233 7.584 -15.467 1.00 97.25 178 TYR A N 1
ATOM 1438 C CA . TYR A 1 178 ? 2.543 6.391 -14.986 1.00 97.25 178 TYR A CA 1
ATOM 1439 C C . TYR A 1 178 ? 1.108 6.392 -15.503 1.00 97.25 178 TYR A C 1
ATOM 1441 O O . TYR A 1 178 ? 0.310 7.287 -15.191 1.00 97.25 178 TYR A O 1
ATOM 1449 N N . GLU A 1 179 ? 0.803 5.398 -16.329 1.00 95.38 179 GLU A N 1
ATOM 1450 C CA . GLU A 1 179 ? -0.462 5.272 -17.047 1.00 95.38 179 GLU A CA 1
ATOM 1451 C C . GLU A 1 179 ? -1.071 3.889 -16.817 1.00 95.38 179 GLU A C 1
ATOM 1453 O O . GLU A 1 179 ? -0.364 2.916 -16.546 1.00 95.38 179 GLU A O 1
ATOM 1458 N N . LYS A 1 1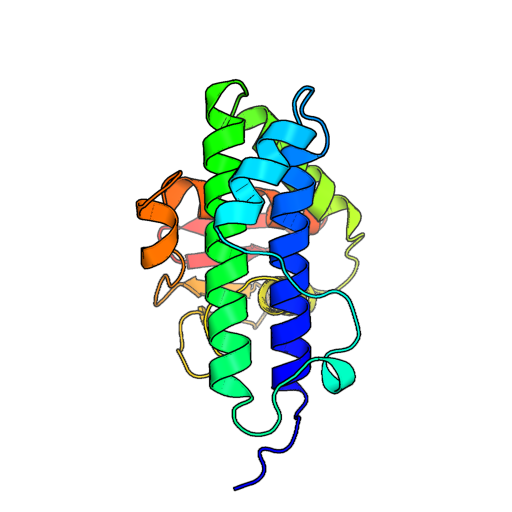80 ? -2.398 3.817 -16.920 1.00 94.75 180 LYS A N 1
ATOM 1459 C CA . LYS A 1 180 ? -3.185 2.602 -16.715 1.00 94.75 180 LYS A CA 1
ATOM 1460 C C . LYS A 1 180 ? -4.204 2.462 -17.838 1.00 94.75 180 LYS A C 1
ATOM 1462 O O . LYS A 1 180 ? -4.986 3.384 -18.067 1.00 94.75 180 LYS A O 1
ATOM 1467 N N . GLU A 1 181 ? -4.238 1.294 -18.466 1.00 94.19 181 GLU A N 1
ATOM 1468 C CA . GLU A 1 181 ? -5.282 0.871 -19.400 1.00 94.19 181 GLU A CA 1
ATOM 1469 C C . GLU A 1 181 ? -5.854 -0.463 -18.907 1.00 94.19 181 GLU A C 1
ATOM 1471 O O . GLU A 1 181 ? -5.157 -1.475 -18.870 1.00 94.19 181 GLU A O 1
ATOM 1476 N N . GLU A 1 182 ? -7.116 -0.461 -18.472 1.00 91.44 182 GLU A N 1
ATOM 1477 C CA . GLU A 1 182 ? -7.758 -1.609 -17.811 1.00 91.44 182 GLU A CA 1
ATOM 1478 C C . GLU A 1 182 ? -6.945 -2.134 -16.608 1.00 91.44 182 GLU A C 1
ATOM 1480 O O . GLU A 1 182 ? -6.908 -1.487 -15.560 1.00 91.44 182 GLU A O 1
ATOM 1485 N N . ASN A 1 183 ? -6.309 -3.302 -16.738 1.00 91.88 183 ASN A N 1
ATOM 1486 C CA . ASN A 1 183 ? -5.453 -3.926 -15.727 1.00 91.88 183 ASN A CA 1
ATOM 1487 C C . ASN A 1 183 ? -3.959 -3.905 -16.099 1.00 91.88 183 ASN A C 1
ATOM 1489 O O . ASN A 1 183 ? -3.163 -4.581 -15.441 1.00 91.88 183 ASN A O 1
ATOM 1493 N N . ILE A 1 184 ? -3.585 -3.163 -17.144 1.00 96.00 184 ILE A N 1
ATOM 1494 C CA . ILE A 1 184 ? -2.211 -2.995 -17.615 1.00 96.00 184 ILE A CA 1
ATOM 1495 C C . ILE A 1 184 ? -1.705 -1.614 -17.205 1.00 96.00 184 ILE A C 1
ATOM 1497 O O . ILE A 1 184 ? -2.396 -0.605 -17.341 1.00 96.00 184 ILE A O 1
ATOM 1501 N N . TYR A 1 185 ? -0.478 -1.591 -16.706 1.00 97.00 185 TYR A N 1
ATOM 1502 C CA . TYR A 1 185 ? 0.214 -0.422 -16.204 1.00 97.00 185 TYR A CA 1
ATOM 1503 C C . TYR A 1 185 ? 1.491 -0.171 -16.992 1.00 97.00 185 TYR A C 1
ATOM 1505 O O . TYR A 1 185 ? 2.207 -1.109 -17.349 1.00 97.00 185 TYR A O 1
ATOM 1513 N N . PHE A 1 186 ? 1.780 1.108 -17.210 1.00 97.50 186 PHE A N 1
ATOM 1514 C CA . PHE A 1 186 ? 2.894 1.576 -18.022 1.00 97.50 186 PHE A CA 1
ATOM 1515 C C . PHE A 1 186 ? 3.744 2.563 -17.225 1.00 97.50 186 PHE A C 1
ATOM 1517 O O . PHE A 1 186 ? 3.209 3.507 -16.640 1.00 97.50 186 PHE A O 1
ATOM 1524 N N . ILE A 1 187 ? 5.064 2.369 -17.237 1.00 97.12 187 ILE A N 1
ATOM 1525 C CA . ILE A 1 187 ? 6.047 3.363 -16.790 1.00 97.12 187 ILE A CA 1
ATOM 1526 C C . ILE A 1 187 ? 6.828 3.816 -18.020 1.00 97.12 187 ILE A C 1
ATOM 1528 O O . ILE A 1 187 ? 7.615 3.031 -18.559 1.00 97.12 187 ILE A O 1
ATOM 1532 N N . ARG A 1 188 ? 6.612 5.065 -18.451 1.00 94.94 188 ARG A N 1
ATOM 1533 C CA . ARG A 1 188 ? 7.217 5.631 -19.670 1.00 94.94 188 ARG A CA 1
ATOM 1534 C C . ARG A 1 188 ? 8.103 6.840 -19.374 1.00 94.94 188 ARG A C 1
ATOM 1536 O O . ARG A 1 188 ? 8.004 7.432 -18.301 1.00 94.94 188 ARG A O 1
ATOM 1543 N N . GLY A 1 189 ? 9.011 7.179 -20.290 1.00 85.25 189 GLY A N 1
ATOM 1544 C CA . GLY A 1 189 ? 9.970 8.289 -20.145 1.00 85.25 189 GLY A CA 1
ATOM 1545 C C . GLY A 1 189 ? 9.968 9.255 -21.314 1.00 85.25 189 GLY A C 1
ATOM 1546 O O . GLY A 1 189 ? 9.634 8.815 -22.433 1.00 85.25 189 GLY A O 1
#

pLDDT: mean 93.55, std 7.97, range [44.81, 98.62]

Sequence (189 aa):
MSAFLGFIHHLMWEKINFTESLSEEVVKDLNNIDEVEAELNKIGTLEKGELSELIDNSNIHGWLLERVNLVEKRFAKAVEIYLQTNSIDDLKIKFFEKGKAENFTGSKIDAYKLITSKFLDGMPCDGSIRVLSDSDDIEFMIANDVHKSVWNDYAGVDVYWLLRDEFVRGLLDNKYSYEKEENIYFIRG

Radius of gyration: 16.86 Å; chains: 1; bounding box: 33×44×43 Å